Protein AF-A0A8J8FSI6-F1 (afdb_monomer)

Solvent-accessible surface area (backbone atoms only — not comparable to full-atom values): 12364 Å² total; per-residue (Å²): 126,67,36,34,36,36,36,42,28,41,59,43,38,104,36,96,30,37,55,54,70,72,54,55,56,48,53,40,49,53,33,47,44,49,34,74,74,44,74,57,39,79,35,36,39,62,52,28,20,31,26,22,34,38,26,44,33,35,34,29,26,56,94,38,40,34,63,50,43,32,57,52,48,52,53,45,58,74,56,28,56,73,45,52,61,21,54,21,91,46,64,91,71,16,30,30,21,57,25,55,15,62,20,56,48,61,102,52,96,47,70,31,33,39,36,39,31,40,36,60,42,80,24,69,93,44,43,52,62,40,50,52,55,31,48,69,65,37,71,90,46,47,68,28,60,30,60,25,65,55,59,40,73,46,64,64,69,29,17,19,8,76,61,36,55,52,37,27,33,30,32,24,33,76,47,76,68,30,51,18,55,44,53,52,43,41,55,48,47,27,42,74,74,60,31,45,77,37,45,63,70,37,66,46,89,69,60,81,54,37,29,37,34,8,37,23,34,31,54,66,74,42,77,40,53,40,47,53,36,44,77,72,68,51,54,47,72,72,82,66,83,87,79,82,131

Nearest PDB s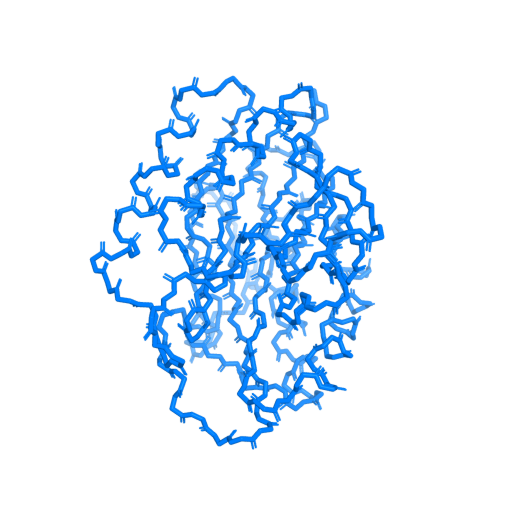tructures (foldseek):
  3amu-assembly1_A  TM=2.599E-01  e=2.210E-03  Archaeoglobus fulgidus
  2vfu-assembly1_A  TM=5.320E-01  e=3.456E-01  Streptomyces coelicolor A3(2)
  8ot8-assembly1_C  TM=2.867E-01  e=2.540E-01  Actinomycetota bacterium
  8ot8-assembly1_A  TM=2.870E-01  e=7.699E-01  Actinomycetota bacterium
  8ot8-assembly1_D  TM=2.870E-01  e=6.255E+00  Actinomycetota bacterium

Secondary structure (DSSP, 8-state):
--EEEEEEEEE--SSTT---HHHHHHHHHHHHHHHHHSTTEEEEEEEEEETTEEEEEEEEEGGGHHHHHHHHHHHHHHH--GGGS--BSSTTT--S--EEEEEEPPS-SS--EEEEEEEEES-HHHHHHHHHHHHHTTTTTSSEEEE--TT-EETTTEE--TT--S-EEEEE-SSHHHHHHHHHHHHHHHHHHT-EEE-TT------TTEEEEEEEEEETTEEEEHHHHHHTT--S-S-------

Sequence (245 aa):
MPLRAVSFSADISDSDVRVPRPLLKRVARDLKRVENEFEGVLYARLGPVCGDDLSAVYVVEEDHLEDVNRAVFEIFRKYGGEDVGGVSEDPEEAGEGPSYAEAGCPDSEYQDLVVALFDTYAGENRVQEIAELCDAALDPLCYDHDVSGPGRRIPGVGYVGEGTDDPTLIATTSSLDQVGPCVGCLVGVGRGAGALPVERCERADVLPGTVMLSVVAVLNGNVVDAVKALKRGCTGTERFPLRYL

Mean predicted aligned error: 4.76 Å

Radius of gyration: 16.46 Å; Cα contacts (8 Å, |Δi|>4): 649; chains: 1; bounding box: 38×53×40 Å

Foldseek 3Di:
DWKKKKKKKDQQDPDQWFDDPVLQVVLQVLQQVLQVPFPFWLGWGFAFTDARMTIIITMGDPVRQLVSLVSNLVSSVVRHDCQCVQFDQDLVSRERHIFMWMKIEDPDDQFKKKKKKKDAAQALVCQVVLQVQ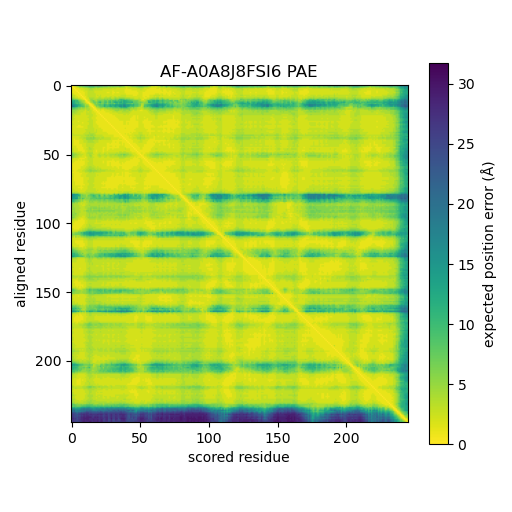LQVQCVVQAPIKTKTAAQDARRNTGTHHNNHRIMMMMGTHPDLLSQLVSLCSSCVSSVVSQAAEDWGRHICPDDHNHMHMWMWIQTSNDTDRSSVCVVVVNRSNPPDPPPDD

Structure (mmCIF, N/CA/C/O backbone):
data_AF-A0A8J8FSI6-F1
#
_entry.id   AF-A0A8J8FSI6-F1
#
loop_
_atom_site.group_PDB
_atom_site.id
_atom_site.type_symbol
_atom_site.label_atom_id
_atom_site.label_alt_id
_atom_site.label_comp_id
_atom_site.label_asym_id
_atom_site.label_entity_id
_atom_site.label_seq_id
_atom_site.pdbx_PDB_ins_code
_atom_site.Cartn_x
_atom_site.Cartn_y
_atom_site.Cartn_z
_atom_site.occupancy
_atom_site.B_iso_or_equiv
_atom_site.auth_seq_id
_atom_site.auth_comp_id
_atom_site.auth_asym_id
_atom_site.auth_atom_id
_atom_site.pdbx_PDB_model_num
ATOM 1 N N . MET A 1 1 ? -17.963 -5.107 12.960 1.00 79.38 1 MET A N 1
ATOM 2 C CA . MET A 1 1 ? -18.352 -3.879 12.233 1.00 79.38 1 MET A CA 1
ATOM 3 C C . MET A 1 1 ? -17.682 -3.922 10.864 1.00 79.38 1 MET A C 1
ATOM 5 O O . MET A 1 1 ? -16.794 -4.758 10.717 1.00 79.38 1 MET A O 1
ATOM 9 N N . PRO A 1 2 ? -18.110 -3.141 9.856 1.00 93.62 2 PRO A N 1
ATOM 10 C CA . PRO A 1 2 ? -17.388 -3.078 8.588 1.00 93.62 2 PRO A CA 1
ATOM 11 C C . PRO A 1 2 ? -15.939 -2.648 8.830 1.00 93.62 2 PRO A C 1
ATOM 13 O O . PRO A 1 2 ? -15.680 -1.756 9.640 1.00 93.62 2 PRO A O 1
ATOM 16 N N . LEU A 1 3 ? -15.008 -3.319 8.160 1.00 96.88 3 LEU A N 1
ATOM 17 C CA . LEU A 1 3 ? -13.581 -3.034 8.241 1.00 96.88 3 LEU A CA 1
ATOM 18 C C . LEU A 1 3 ? -13.109 -2.421 6.925 1.00 96.88 3 LEU A C 1
ATOM 20 O O . LEU A 1 3 ? -13.570 -2.810 5.847 1.00 96.88 3 LEU A O 1
ATOM 24 N N . ARG A 1 4 ? -12.161 -1.497 7.039 1.00 97.75 4 ARG A N 1
ATOM 25 C CA . ARG A 1 4 ? -11.447 -0.868 5.934 1.00 97.75 4 ARG A CA 1
ATOM 26 C C . ARG A 1 4 ? -9.969 -1.181 6.044 1.00 97.75 4 ARG A C 1
ATOM 28 O O . ARG A 1 4 ? -9.375 -1.049 7.114 1.00 97.75 4 ARG A O 1
ATOM 35 N N . ALA A 1 5 ? -9.392 -1.606 4.934 1.00 98.19 5 ALA A N 1
ATOM 36 C CA . ALA A 1 5 ? -7.966 -1.739 4.746 1.00 98.19 5 ALA A CA 1
ATOM 37 C C . ALA A 1 5 ? -7.474 -0.498 4.018 1.00 98.19 5 ALA A C 1
ATOM 39 O O . ALA A 1 5 ? -8.030 -0.124 2.989 1.00 98.19 5 ALA A O 1
ATOM 40 N N . VAL A 1 6 ? -6.421 0.119 4.536 1.00 98.62 6 VAL A N 1
ATOM 41 C CA . VAL A 1 6 ? -5.888 1.362 3.991 1.00 98.62 6 VAL A CA 1
ATOM 42 C C . VAL A 1 6 ? -4.406 1.217 3.704 1.00 98.62 6 VAL A C 1
ATOM 44 O O . VAL A 1 6 ? -3.655 0.680 4.523 1.00 98.62 6 VAL A O 1
ATOM 47 N N . SER A 1 7 ? -3.995 1.736 2.549 1.00 98.06 7 SER A N 1
ATOM 48 C CA . SER A 1 7 ? -2.609 2.065 2.244 1.00 98.06 7 SER A CA 1
ATOM 49 C C . SER A 1 7 ? -2.464 3.581 2.168 1.00 98.06 7 SER A C 1
ATOM 51 O O . SER A 1 7 ? -3.173 4.247 1.417 1.00 98.06 7 SER A O 1
ATOM 53 N N . PHE A 1 8 ? -1.544 4.117 2.961 1.00 94.94 8 PHE A N 1
ATOM 54 C CA . PHE A 1 8 ? -1.226 5.538 3.021 1.00 94.94 8 PHE A CA 1
ATOM 55 C C . PHE A 1 8 ? 0.264 5.698 2.737 1.00 94.94 8 PHE A C 1
ATOM 57 O O . PHE A 1 8 ? 1.070 5.243 3.550 1.00 94.94 8 PHE A O 1
ATOM 64 N N . SER A 1 9 ? 0.646 6.308 1.619 1.00 93.69 9 SER A N 1
ATOM 65 C CA . SER A 1 9 ? 2.048 6.514 1.244 1.00 93.69 9 SER A CA 1
ATOM 66 C C . SER A 1 9 ? 2.394 7.970 1.014 1.00 93.69 9 SER A C 1
ATOM 68 O O . SER A 1 9 ? 1.527 8.793 0.744 1.00 93.69 9 SER A O 1
ATOM 70 N N . ALA A 1 10 ? 3.677 8.269 1.144 1.00 89.81 10 ALA A N 1
ATOM 71 C CA . ALA A 1 10 ? 4.278 9.512 0.694 1.00 89.81 10 ALA A CA 1
ATOM 72 C C . ALA A 1 10 ? 5.793 9.326 0.628 1.00 89.81 10 ALA A C 1
ATOM 74 O O . ALA A 1 10 ? 6.335 8.461 1.345 1.00 89.81 10 ALA A O 1
ATOM 75 N N . ASP A 1 11 ? 6.439 10.237 -0.086 1.00 84.88 11 ASP A N 1
ATOM 76 C CA . ASP A 1 11 ? 7.849 10.502 0.093 1.00 84.88 11 ASP A CA 1
ATOM 77 C C . ASP A 1 11 ? 8.070 11.090 1.495 1.00 84.88 11 ASP A C 1
ATOM 79 O O . ASP A 1 11 ? 7.390 12.009 1.974 1.00 84.88 11 ASP A O 1
ATOM 83 N N . ILE A 1 12 ? 9.003 10.480 2.223 1.00 76.38 12 ILE A N 1
ATOM 84 C CA . ILE A 1 12 ? 9.419 10.972 3.533 1.00 76.38 12 ILE A CA 1
ATOM 85 C C . ILE A 1 12 ? 10.932 11.074 3.699 1.00 76.38 12 ILE A C 1
ATOM 87 O O . ILE A 1 12 ? 11.427 11.159 4.831 1.00 76.38 12 ILE A O 1
ATOM 91 N N . SER A 1 13 ? 11.695 10.962 2.621 1.00 72.50 13 SER A N 1
ATOM 92 C CA . SER A 1 13 ? 13.144 10.916 2.680 1.00 72.50 13 SER A CA 1
ATOM 93 C C . SER A 1 13 ? 13.746 12.119 1.977 1.00 72.50 13 SER A C 1
ATOM 95 O O . SER A 1 13 ? 13.461 12.384 0.830 1.00 72.50 13 SER A O 1
ATOM 97 N N . ASP A 1 14 ? 14.738 12.758 2.598 1.00 69.81 14 ASP A N 1
ATOM 98 C CA . ASP A 1 14 ? 15.530 13.814 1.943 1.00 69.81 14 ASP A CA 1
ATOM 99 C C . ASP A 1 14 ? 16.454 13.277 0.815 1.00 69.81 14 ASP A C 1
ATOM 101 O O . ASP A 1 14 ? 17.508 13.858 0.533 1.00 69.81 14 ASP A O 1
ATOM 105 N N . SER A 1 15 ? 16.180 12.090 0.267 1.00 71.25 15 SER A N 1
ATOM 106 C CA . SER A 1 15 ? 17.003 11.488 -0.776 1.00 71.25 15 SER A CA 1
ATOM 107 C C . SER A 1 15 ? 16.183 10.611 -1.709 1.00 71.25 15 SER A C 1
ATOM 109 O O . SER A 1 15 ? 15.783 9.541 -1.252 1.00 71.25 15 SER A O 1
ATOM 111 N N . ASP A 1 16 ? 16.196 10.976 -2.990 1.00 72.75 16 ASP A N 1
ATOM 112 C CA . ASP A 1 16 ? 15.576 10.376 -4.196 1.00 72.75 16 ASP A CA 1
ATOM 113 C C . ASP A 1 16 ? 15.998 8.924 -4.517 1.00 72.75 16 ASP A C 1
ATOM 115 O O . ASP A 1 16 ? 16.104 8.503 -5.670 1.00 72.75 16 ASP A O 1
ATOM 119 N N . VAL A 1 17 ? 16.484 8.185 -3.518 1.00 78.94 17 VAL A N 1
ATOM 120 C CA . VAL A 1 17 ? 17.153 6.892 -3.710 1.00 78.94 17 VAL A CA 1
ATOM 121 C C . VAL A 1 17 ? 16.759 5.868 -2.661 1.00 78.94 17 VAL A C 1
ATOM 123 O O . VAL A 1 17 ? 16.824 4.663 -2.925 1.00 78.94 17 VAL A O 1
ATOM 126 N N . ARG A 1 18 ? 16.499 6.286 -1.419 1.00 86.75 18 ARG A N 1
ATOM 127 C CA . ARG A 1 18 ? 16.136 5.351 -0.346 1.00 86.75 18 ARG A CA 1
ATOM 128 C C . ARG A 1 18 ? 15.628 6.047 0.904 1.00 86.75 18 ARG A C 1
ATOM 130 O O . ARG A 1 18 ? 16.270 6.974 1.389 1.00 86.75 18 ARG A O 1
ATOM 137 N N . VAL A 1 19 ? 14.726 5.377 1.614 1.00 86.69 19 VAL A N 1
ATOM 138 C CA . VAL A 1 19 ? 14.454 5.707 3.020 1.00 86.69 19 VAL A CA 1
ATOM 139 C C . VAL A 1 19 ? 15.571 5.216 3.967 1.00 86.69 19 VAL A C 1
ATOM 141 O O . VAL A 1 19 ? 15.917 4.022 3.999 1.00 86.69 19 VAL A O 1
ATOM 144 N N . PRO A 1 20 ? 16.128 6.070 4.850 1.00 89.75 20 PRO A N 1
ATOM 145 C CA . PRO A 1 20 ? 17.095 5.645 5.856 1.00 89.75 20 PRO A CA 1
ATOM 146 C C . PRO A 1 20 ? 16.516 4.633 6.858 1.00 89.75 20 PRO A C 1
ATOM 148 O O . PRO A 1 20 ? 15.494 4.861 7.503 1.00 89.75 20 PRO A O 1
ATOM 151 N N . ARG A 1 21 ? 17.245 3.541 7.132 1.00 91.38 21 ARG A N 1
ATOM 152 C CA . ARG A 1 21 ? 16.835 2.525 8.131 1.00 91.38 21 ARG A CA 1
ATOM 153 C C . ARG A 1 21 ? 16.445 3.086 9.511 1.00 91.38 21 ARG A C 1
ATOM 155 O O . ARG A 1 21 ? 15.520 2.540 10.114 1.00 91.38 21 ARG A O 1
ATOM 162 N N . PRO A 1 22 ? 17.128 4.105 10.076 1.00 93.00 22 PRO A N 1
ATOM 163 C CA . PRO A 1 22 ? 16.690 4.709 11.332 1.00 93.00 22 PRO A CA 1
ATOM 164 C C . PRO A 1 22 ? 15.304 5.353 11.241 1.00 93.00 22 PRO A C 1
ATOM 166 O O . PRO A 1 22 ? 14.563 5.282 12.217 1.00 93.00 22 PRO A O 1
ATOM 169 N N . LEU A 1 23 ? 14.952 5.936 10.091 1.00 92.50 23 LEU A N 1
ATOM 170 C CA . LEU A 1 23 ? 13.643 6.533 9.851 1.00 92.50 23 LEU A CA 1
ATOM 171 C C . LEU A 1 23 ? 12.556 5.456 9.774 1.00 92.50 23 LEU A C 1
ATOM 173 O O . LEU A 1 23 ? 11.614 5.510 10.560 1.00 92.50 23 LEU A O 1
ATOM 177 N N . LEU A 1 24 ? 12.776 4.393 8.992 1.00 94.31 24 LEU A N 1
ATOM 178 C CA . LEU A 1 24 ? 11.869 3.235 8.929 1.00 94.31 24 LEU A CA 1
ATOM 179 C C . LEU A 1 24 ? 11.550 2.655 10.319 1.00 94.31 24 LEU A C 1
ATOM 181 O O . LEU A 1 24 ? 10.407 2.327 10.628 1.00 94.31 24 LEU A O 1
ATOM 185 N N . LYS A 1 25 ? 12.555 2.560 11.201 1.00 95.94 25 LYS A N 1
ATOM 186 C CA . LYS A 1 25 ? 12.371 2.079 12.584 1.00 95.94 25 LYS A CA 1
ATOM 187 C C . LYS A 1 25 ? 11.539 3.020 13.457 1.00 95.94 25 LYS A C 1
ATOM 189 O O . LYS A 1 25 ? 10.939 2.556 14.425 1.00 95.94 25 LYS A O 1
ATOM 194 N N . ARG A 1 26 ? 11.570 4.327 13.190 1.00 96.50 26 ARG A N 1
ATOM 195 C CA . ARG A 1 26 ? 10.759 5.317 13.910 1.00 96.50 26 ARG A CA 1
ATOM 196 C C . ARG A 1 26 ? 9.316 5.278 13.424 1.00 96.50 26 ARG A C 1
ATOM 198 O O . ARG A 1 26 ? 8.438 5.118 14.261 1.00 96.50 26 ARG A O 1
ATOM 205 N N . VAL A 1 27 ? 9.104 5.284 12.108 1.00 96.12 27 VAL A N 1
ATOM 206 C CA . VAL A 1 27 ? 7.773 5.153 11.494 1.00 96.12 27 VAL A CA 1
ATOM 207 C C . VAL A 1 27 ? 7.091 3.866 11.957 1.00 96.12 27 VAL A C 1
ATOM 209 O O . VAL A 1 27 ? 6.006 3.917 12.519 1.00 96.12 27 VAL A O 1
ATOM 212 N N . ALA A 1 28 ? 7.767 2.714 11.868 1.00 97.12 28 ALA A N 1
ATOM 213 C CA . ALA A 1 28 ? 7.205 1.442 12.332 1.00 97.12 28 ALA A CA 1
ATOM 214 C C . ALA A 1 28 ? 6.847 1.438 13.832 1.00 97.12 28 ALA A C 1
ATOM 216 O O . ALA A 1 28 ? 5.903 0.767 14.244 1.00 97.12 28 ALA A O 1
ATOM 217 N N . ARG A 1 29 ? 7.593 2.179 14.664 1.00 98.00 29 ARG A N 1
ATOM 218 C CA . ARG A 1 29 ? 7.291 2.323 16.095 1.00 98.00 29 ARG A CA 1
ATOM 219 C C . ARG A 1 29 ? 6.058 3.189 16.323 1.00 98.00 29 ARG A C 1
ATOM 221 O O . ARG A 1 29 ? 5.255 2.844 17.181 1.00 98.00 29 ARG A O 1
ATOM 228 N N . ASP A 1 30 ? 5.936 4.297 15.603 1.00 98.12 30 ASP A N 1
ATOM 229 C CA . ASP A 1 30 ? 4.796 5.200 15.746 1.00 98.12 30 ASP A CA 1
ATOM 230 C C . ASP A 1 30 ? 3.516 4.567 15.169 1.00 98.12 30 ASP A C 1
ATOM 232 O O . ASP A 1 30 ? 2.478 4.638 15.815 1.00 98.12 30 ASP A O 1
ATOM 236 N N . LEU A 1 31 ? 3.595 3.788 14.083 1.00 98.19 31 LEU A N 1
ATOM 237 C CA . LEU A 1 31 ? 2.470 2.965 13.609 1.00 98.19 31 LEU A CA 1
ATOM 238 C C . LEU A 1 31 ? 2.038 1.920 14.647 1.00 98.19 31 LEU A C 1
ATOM 240 O O . LEU A 1 31 ? 0.850 1.728 14.887 1.00 98.19 31 LEU A O 1
ATOM 244 N N . LYS A 1 32 ? 2.996 1.291 15.341 1.00 97.56 32 LYS A N 1
ATOM 245 C CA . LYS A 1 32 ? 2.674 0.379 16.448 1.00 97.56 32 LYS A CA 1
ATOM 246 C C . LYS A 1 32 ? 2.000 1.100 17.622 1.00 97.56 32 LYS A C 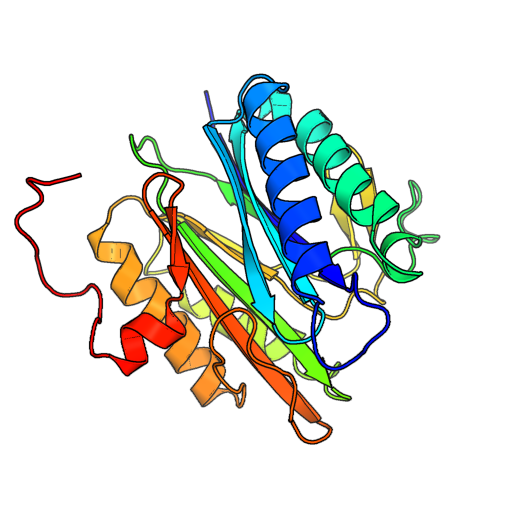1
ATOM 248 O O . LYS A 1 32 ? 1.283 0.460 18.381 1.00 97.56 32 LYS A O 1
ATOM 253 N N . ARG A 1 33 ? 2.228 2.404 17.810 1.00 97.94 33 ARG A N 1
ATOM 254 C CA . ARG A 1 33 ? 1.487 3.196 18.805 1.00 97.94 33 ARG A CA 1
ATOM 255 C C . ARG A 1 33 ? 0.055 3.429 18.358 1.00 97.94 33 ARG A C 1
ATOM 257 O O . ARG A 1 33 ? -0.826 3.177 19.163 1.00 97.94 33 ARG A O 1
ATOM 264 N N . VAL A 1 34 ? -0.168 3.784 17.090 1.00 97.88 34 VAL A N 1
ATOM 265 C CA . VAL A 1 34 ? -1.522 3.923 16.521 1.00 97.88 34 VAL A CA 1
ATOM 266 C C . VAL A 1 34 ? -2.347 2.659 16.771 1.00 97.88 34 VAL A C 1
ATOM 268 O O . VAL A 1 34 ? -3.418 2.748 17.353 1.00 97.88 34 VAL A O 1
ATOM 271 N N . GLU A 1 35 ? -1.804 1.477 16.466 1.00 96.88 35 GLU A N 1
ATOM 272 C CA . GLU A 1 35 ? -2.476 0.193 16.744 1.00 96.88 35 GLU A CA 1
ATOM 273 C C . GLU A 1 35 ? -2.823 -0.029 18.223 1.00 96.88 35 GLU A C 1
ATOM 275 O O . GLU A 1 35 ? -3.811 -0.684 18.523 1.00 96.88 35 GLU A O 1
ATOM 280 N N . ASN A 1 36 ? -2.003 0.455 19.159 1.00 97.12 36 ASN A N 1
ATOM 281 C CA . ASN A 1 36 ? -2.231 0.208 20.584 1.00 97.12 36 ASN A CA 1
ATOM 282 C C . ASN A 1 36 ? -3.092 1.292 21.255 1.00 97.12 36 ASN A C 1
ATOM 284 O O . ASN A 1 36 ? -3.592 1.060 22.354 1.00 97.12 36 ASN A O 1
ATOM 288 N N . GLU A 1 37 ? -3.169 2.488 20.669 1.00 96.81 37 GLU A N 1
ATOM 289 C CA . GLU A 1 37 ? -3.766 3.681 21.286 1.00 96.81 37 GLU A CA 1
ATOM 290 C C . GLU A 1 37 ? -5.124 4.054 20.675 1.00 96.81 37 GLU A C 1
ATOM 292 O O . GLU A 1 37 ? -5.912 4.711 21.352 1.00 96.81 37 GLU A O 1
ATOM 297 N N . PHE A 1 38 ? -5.414 3.630 19.440 1.00 97.25 38 PHE A N 1
ATOM 298 C CA . PHE A 1 38 ? -6.682 3.901 18.760 1.00 97.25 38 PHE A CA 1
ATOM 299 C C . PHE A 1 38 ? -7.612 2.688 18.812 1.00 97.25 38 PHE A C 1
ATOM 301 O O . PHE A 1 38 ? -7.191 1.545 18.636 1.00 97.25 38 PHE A O 1
ATOM 308 N N . GLU A 1 39 ? -8.895 2.952 19.046 1.00 95.75 39 GLU A N 1
ATOM 309 C CA . GLU A 1 39 ? -9.947 1.938 18.991 1.00 95.75 39 GLU A CA 1
ATOM 310 C C . GLU A 1 39 ? -10.199 1.487 17.542 1.00 95.75 39 GLU A C 1
ATOM 312 O O . GLU A 1 39 ? -9.864 2.185 16.585 1.00 95.75 39 GLU A O 1
ATOM 317 N N . GLY A 1 40 ? -10.734 0.276 17.375 1.00 94.81 40 GLY A N 1
ATOM 318 C CA . GLY A 1 40 ? -11.082 -0.280 16.065 1.00 94.81 40 GLY A CA 1
ATOM 319 C C . GLY A 1 40 ? -9.907 -0.676 15.165 1.00 94.81 40 GLY A C 1
ATOM 320 O O . GLY A 1 40 ? -10.144 -1.242 14.102 1.00 94.81 40 GLY A O 1
ATOM 321 N N . VAL A 1 41 ? -8.649 -0.425 15.551 1.00 96.75 41 VAL A N 1
ATOM 322 C CA . VAL A 1 41 ? -7.473 -0.820 14.756 1.00 96.75 41 VAL A CA 1
ATOM 323 C C . VAL A 1 41 ? -7.129 -2.288 15.000 1.00 96.75 41 VAL A C 1
ATOM 325 O O . VAL A 1 41 ? -6.748 -2.677 16.102 1.00 96.75 41 VAL A O 1
ATOM 328 N N . LEU A 1 42 ? -7.194 -3.107 13.950 1.00 95.19 42 LEU A N 1
ATOM 329 C CA . LEU A 1 42 ? -6.760 -4.508 14.005 1.00 95.19 42 LEU A CA 1
ATOM 330 C C . LEU A 1 42 ? -5.235 -4.612 13.935 1.00 95.19 42 LEU A C 1
ATOM 332 O O . LEU A 1 42 ? -4.613 -5.353 14.695 1.00 95.19 42 LEU A O 1
ATOM 336 N N . TYR A 1 43 ? -4.624 -3.868 13.014 1.00 96.38 43 TYR A N 1
ATOM 337 C CA . TYR A 1 43 ? -3.177 -3.712 12.926 1.00 96.38 43 TYR A CA 1
ATOM 338 C C . TYR A 1 43 ? -2.805 -2.441 12.161 1.00 96.38 43 TYR A C 1
ATOM 340 O O . TYR A 1 43 ? -3.544 -1.996 11.289 1.00 96.38 43 TYR A O 1
ATOM 348 N N . ALA A 1 44 ? -1.611 -1.910 12.438 1.00 97.88 44 ALA A N 1
ATOM 349 C CA . ALA A 1 44 ? -0.970 -0.858 11.650 1.00 97.88 44 ALA A CA 1
ATOM 350 C C . ALA A 1 44 ? 0.522 -1.172 11.463 1.00 97.88 44 ALA A C 1
ATOM 352 O O . ALA A 1 44 ? 1.260 -1.417 12.424 1.00 97.88 44 ALA A O 1
ATOM 353 N N . ARG A 1 45 ? 0.988 -1.248 10.218 1.00 97.56 45 ARG A N 1
ATOM 354 C CA . ARG A 1 45 ? 2.314 -1.763 9.856 1.00 97.56 45 ARG A CA 1
ATOM 355 C C . ARG A 1 45 ? 2.988 -0.862 8.835 1.00 97.56 45 ARG A C 1
ATOM 357 O O . ARG A 1 45 ? 2.343 -0.261 7.990 1.00 97.56 45 ARG A O 1
ATOM 364 N N . LEU A 1 46 ? 4.318 -0.834 8.883 1.00 97.62 46 LEU A N 1
ATOM 365 C CA . LEU A 1 46 ? 5.118 -0.309 7.782 1.00 97.62 46 LEU A CA 1
ATOM 366 C C . LEU A 1 46 ? 5.060 -1.316 6.624 1.00 97.62 46 LEU A C 1
ATOM 368 O O . LEU A 1 46 ? 5.685 -2.380 6.717 1.00 97.62 46 LEU A O 1
ATOM 372 N N . GLY A 1 47 ? 4.320 -0.978 5.575 1.00 97.25 47 GLY A N 1
ATOM 373 C CA . GLY A 1 47 ? 4.072 -1.803 4.401 1.00 97.25 47 GLY A CA 1
ATOM 374 C C . GLY A 1 47 ? 5.239 -1.794 3.408 1.00 97.25 47 GLY A C 1
ATOM 375 O O . GLY A 1 47 ? 6.391 -1.972 3.835 1.00 97.25 47 GLY A O 1
ATOM 376 N N . PRO A 1 48 ? 4.977 -1.678 2.095 1.00 96.56 48 PRO A N 1
ATOM 377 C CA . PRO A 1 48 ? 6.031 -1.608 1.092 1.00 96.56 48 PRO A CA 1
ATOM 378 C C . PRO A 1 48 ? 6.880 -0.341 1.267 1.00 96.56 48 PRO A C 1
ATOM 380 O O . PRO A 1 48 ? 6.454 0.658 1.844 1.00 96.56 48 PRO A O 1
ATOM 383 N N . VAL A 1 49 ? 8.122 -0.443 0.803 1.00 94.88 49 VAL A N 1
ATOM 384 C CA . VAL A 1 49 ? 9.096 0.652 0.719 1.00 94.88 49 VAL A CA 1
ATOM 385 C C . VAL A 1 49 ? 9.732 0.509 -0.653 1.00 94.88 49 VAL A C 1
ATOM 387 O O . VAL A 1 49 ? 10.254 -0.578 -0.952 1.00 94.88 49 VAL A O 1
ATOM 390 N N . CYS A 1 50 ? 9.637 1.551 -1.462 1.00 90.94 50 CYS A N 1
ATOM 391 C CA . CYS A 1 50 ? 10.099 1.622 -2.842 1.00 90.94 50 CYS A CA 1
ATOM 392 C C . CYS A 1 50 ? 10.873 2.931 -2.949 1.00 90.94 50 CYS A C 1
ATOM 394 O O . CYS A 1 50 ? 10.322 3.923 -2.517 1.00 90.94 50 CYS A O 1
ATOM 396 N N . GLY A 1 51 ? 12.157 2.879 -3.324 1.00 87.44 51 GLY A N 1
ATOM 397 C CA . GLY A 1 51 ? 13.042 4.045 -3.224 1.00 87.44 51 GLY A CA 1
ATOM 398 C C . GLY A 1 51 ? 12.901 4.778 -1.887 1.00 87.44 51 GLY A C 1
ATOM 399 O O . GLY A 1 51 ? 13.173 4.204 -0.816 1.00 87.44 51 GLY A O 1
ATOM 400 N N . ASP A 1 52 ? 12.533 6.045 -1.959 1.00 86.56 52 ASP A N 1
ATOM 401 C CA . ASP A 1 52 ? 12.245 6.964 -0.863 1.00 86.56 52 ASP A CA 1
ATOM 402 C C . ASP A 1 52 ? 10.795 7.008 -0.394 1.00 86.56 52 ASP A C 1
ATOM 404 O O . ASP A 1 52 ? 10.535 7.459 0.727 1.00 86.56 52 ASP A O 1
ATOM 408 N N . ASP A 1 53 ? 9.892 6.383 -1.130 1.00 89.31 53 ASP A N 1
ATOM 409 C CA . ASP A 1 53 ? 8.536 6.177 -0.674 1.00 89.31 53 ASP A CA 1
ATOM 410 C C . ASP A 1 53 ? 8.414 5.038 0.326 1.00 89.31 53 ASP A C 1
ATOM 412 O O . ASP A 1 53 ? 9.062 3.975 0.288 1.00 89.31 53 ASP A O 1
ATOM 416 N N . LEU A 1 54 ? 7.454 5.217 1.224 1.00 93.62 54 LEU A N 1
ATOM 417 C CA . LEU A 1 54 ? 6.914 4.121 2.003 1.00 93.62 54 LEU A CA 1
ATOM 418 C C . LEU A 1 54 ? 5.411 4.227 2.149 1.00 93.62 54 LEU A C 1
ATOM 420 O O . LEU A 1 54 ? 4.836 5.306 2.086 1.00 93.62 54 LEU A O 1
ATOM 424 N N . SER A 1 55 ? 4.789 3.090 2.449 1.00 95.81 55 SER A N 1
ATOM 425 C CA . SER A 1 55 ? 3.385 3.028 2.839 1.00 95.81 55 SER A CA 1
ATOM 426 C C . SER A 1 55 ? 3.221 2.576 4.293 1.00 95.81 55 SER A C 1
ATOM 428 O O . SER A 1 55 ? 3.891 1.656 4.780 1.00 95.81 55 SER A O 1
ATOM 430 N N . ALA A 1 56 ? 2.302 3.225 4.999 1.00 97.56 56 ALA A N 1
ATOM 431 C CA . ALA A 1 56 ? 1.648 2.701 6.181 1.00 97.56 56 ALA A CA 1
ATOM 432 C C . ALA A 1 56 ? 0.405 1.918 5.757 1.00 97.56 56 ALA A C 1
ATOM 434 O O . ALA A 1 56 ? -0.448 2.424 5.035 1.00 97.56 56 ALA A O 1
ATOM 435 N N . VAL A 1 57 ? 0.292 0.693 6.261 1.00 98.25 57 VAL A N 1
ATOM 436 C CA . VAL A 1 57 ? -0.806 -0.216 5.944 1.00 98.25 57 VAL A CA 1
ATOM 437 C C . VAL A 1 57 ? -1.526 -0.589 7.222 1.00 98.25 57 VAL A C 1
ATOM 439 O O . VAL A 1 57 ? -0.887 -1.029 8.184 1.00 98.25 57 VAL A O 1
ATOM 442 N N . TYR A 1 58 ? -2.839 -0.422 7.250 1.00 98.12 58 TYR A N 1
ATOM 443 C CA . TYR A 1 58 ? -3.637 -0.696 8.438 1.00 98.12 58 TYR A CA 1
ATOM 444 C C . TYR A 1 58 ? -5.025 -1.208 8.095 1.00 98.12 58 TYR A C 1
ATOM 446 O O . TYR A 1 58 ? -5.539 -0.966 7.009 1.00 98.12 58 TYR A O 1
ATOM 454 N N . VAL A 1 59 ? -5.612 -1.930 9.047 1.00 97.81 59 VAL A N 1
ATOM 455 C CA . VAL A 1 59 ? -7.013 -2.349 9.007 1.00 97.81 59 VAL A CA 1
ATOM 456 C C . VAL A 1 59 ? -7.715 -1.770 10.221 1.00 97.81 59 VAL A C 1
ATOM 458 O O . VAL A 1 59 ? -7.231 -1.920 11.347 1.00 97.81 59 VAL A O 1
ATOM 461 N N . VAL A 1 60 ? -8.839 -1.107 9.981 1.00 97.44 60 VAL A N 1
ATOM 462 C CA . VAL A 1 60 ? -9.584 -0.351 10.986 1.00 97.44 60 VAL A CA 1
ATOM 463 C C . VAL A 1 60 ? -11.088 -0.521 10.787 1.00 97.44 60 VAL A C 1
ATOM 465 O O . VAL A 1 60 ? -11.559 -0.706 9.668 1.00 97.44 60 VAL A O 1
ATOM 468 N N . GLU A 1 61 ? -11.854 -0.475 11.870 1.00 97.25 61 GLU A N 1
ATOM 469 C CA . GLU A 1 61 ? -13.309 -0.325 11.803 1.00 97.25 61 GLU A CA 1
ATOM 470 C C . GLU A 1 61 ? -13.689 1.017 11.166 1.00 97.25 61 GLU A C 1
ATOM 472 O O . GLU A 1 61 ? -13.115 2.056 11.486 1.00 97.25 61 GLU A O 1
ATOM 477 N N . GLU A 1 62 ? -14.670 0.997 10.263 1.00 96.31 62 GLU A N 1
ATOM 478 C CA . GLU A 1 62 ? -15.058 2.163 9.455 1.00 96.31 62 GLU A CA 1
ATOM 479 C C . GLU A 1 62 ? -15.408 3.399 10.307 1.00 96.31 62 GLU A C 1
ATOM 481 O O . GLU A 1 62 ? -15.026 4.514 9.957 1.00 96.31 62 GLU A O 1
ATOM 486 N N . ASP A 1 63 ? -16.023 3.203 11.478 1.00 97.00 63 ASP A N 1
ATOM 487 C CA . ASP A 1 63 ? -16.380 4.281 12.417 1.00 97.00 63 ASP A CA 1
ATOM 488 C C . ASP A 1 63 ? -15.156 5.012 13.011 1.00 97.00 63 ASP A C 1
ATOM 490 O O . ASP A 1 63 ? -15.278 6.140 13.490 1.00 97.00 63 ASP A O 1
ATOM 494 N N . HIS A 1 64 ? -13.973 4.392 12.971 1.00 97.94 64 HIS A N 1
ATOM 495 C CA . HIS A 1 64 ? -12.713 4.941 13.482 1.00 97.94 64 HIS A CA 1
ATOM 496 C C . HIS A 1 64 ? -11.754 5.398 12.367 1.00 97.94 64 HIS A C 1
ATOM 498 O O . HIS A 1 64 ? -10.662 5.895 12.658 1.00 97.94 64 HIS A O 1
ATOM 504 N N . LEU A 1 65 ? -12.152 5.266 11.095 1.00 97.75 65 LEU A N 1
ATOM 505 C CA . LEU A 1 65 ? -11.303 5.534 9.932 1.00 97.75 65 LEU A CA 1
ATOM 506 C C . LEU A 1 65 ? -10.725 6.955 9.937 1.00 97.75 65 LEU A C 1
ATOM 508 O O . LEU A 1 65 ? -9.519 7.126 9.791 1.00 97.75 65 LEU A O 1
ATOM 512 N N . GLU A 1 66 ? -11.554 7.981 10.146 1.00 97.94 66 GLU A N 1
ATOM 513 C CA . GLU A 1 66 ? -11.106 9.380 10.086 1.00 97.94 66 GLU A CA 1
ATOM 514 C C . GLU A 1 66 ? -10.074 9.736 11.166 1.00 97.94 66 GLU A C 1
ATOM 516 O O . GLU A 1 66 ? -9.146 10.509 10.915 1.00 97.94 66 GLU A O 1
ATOM 521 N N . ASP A 1 67 ? -10.224 9.194 12.374 1.00 98.25 67 ASP A N 1
ATOM 522 C CA . ASP A 1 67 ? -9.306 9.471 13.480 1.00 98.25 67 ASP A CA 1
ATOM 523 C C . ASP A 1 67 ? -7.974 8.741 13.289 1.00 98.25 67 ASP A C 1
ATOM 525 O O . ASP A 1 67 ? -6.909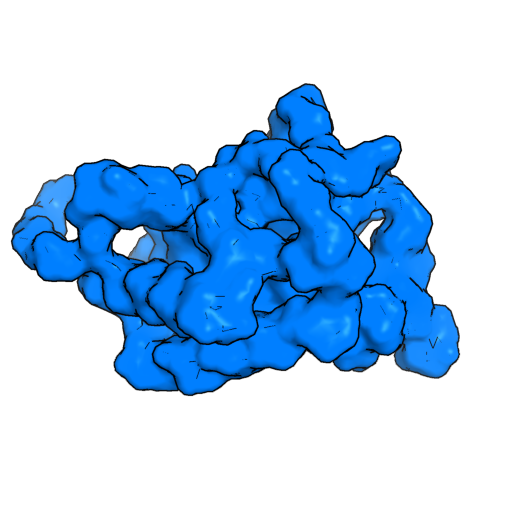 9.313 13.541 1.00 98.25 67 ASP A O 1
ATOM 529 N N . VAL A 1 68 ? -8.017 7.511 12.773 1.00 98.38 68 VAL A N 1
ATOM 530 C CA . VAL A 1 68 ? -6.816 6.727 12.464 1.00 98.38 68 VAL A CA 1
ATOM 531 C C . VAL A 1 68 ? -6.078 7.300 11.256 1.00 98.38 68 VAL A C 1
ATOM 533 O O . VAL A 1 68 ? -4.861 7.472 11.334 1.00 98.38 68 VAL A O 1
ATOM 536 N N . ASN A 1 69 ? -6.785 7.690 10.190 1.00 98.19 69 ASN A N 1
ATOM 537 C CA . ASN A 1 69 ? -6.202 8.391 9.042 1.00 98.19 69 ASN A CA 1
ATOM 538 C C . ASN A 1 69 ? -5.443 9.643 9.499 1.00 98.19 69 ASN A C 1
ATOM 540 O O . ASN A 1 69 ? -4.298 9.857 9.101 1.00 98.19 69 ASN A O 1
ATOM 544 N N . ARG A 1 70 ? -6.045 10.445 10.388 1.00 97.50 70 ARG A N 1
ATOM 545 C CA . ARG A 1 70 ? -5.411 11.649 10.942 1.00 97.50 70 ARG A CA 1
ATOM 546 C C . ARG A 1 70 ? -4.168 11.317 11.759 1.00 97.50 70 ARG A C 1
ATOM 548 O O . ARG A 1 70 ? -3.139 11.966 11.601 1.00 97.50 70 ARG A O 1
ATOM 555 N N . ALA A 1 71 ? -4.232 10.288 12.600 1.00 98.12 71 ALA A N 1
ATOM 556 C CA . ALA A 1 71 ? -3.093 9.849 13.400 1.00 98.12 71 ALA A CA 1
ATOM 557 C C . ALA A 1 71 ? -1.925 9.351 12.540 1.00 98.12 71 ALA A C 1
ATOM 559 O O . ALA A 1 71 ? -0.768 9.660 12.827 1.00 98.12 71 ALA A O 1
ATOM 560 N N . VAL A 1 72 ? -2.221 8.600 11.475 1.00 97.44 72 VAL A N 1
ATOM 561 C CA . VAL A 1 72 ? -1.221 8.142 10.505 1.00 97.44 72 VAL A CA 1
ATOM 562 C C . VAL A 1 72 ? -0.647 9.328 9.739 1.00 97.44 72 VAL A C 1
ATOM 564 O O . VAL A 1 72 ? 0.573 9.444 9.650 1.00 97.44 72 VAL A O 1
ATOM 567 N N . PHE A 1 73 ? -1.482 10.256 9.273 1.00 95.75 73 PHE A N 1
ATOM 568 C CA . PHE A 1 73 ? -1.027 11.466 8.593 1.00 95.75 73 PHE A CA 1
ATOM 569 C C . PHE A 1 73 ? -0.073 12.303 9.453 1.00 95.75 73 PHE A C 1
ATOM 571 O O . PHE A 1 73 ? 0.947 12.766 8.954 1.00 95.75 73 PHE A O 1
ATOM 578 N N . GLU A 1 74 ? -0.315 12.427 10.760 1.00 95.25 74 GLU A N 1
ATOM 579 C CA . GLU A 1 74 ? 0.607 13.118 11.673 1.00 95.25 74 GLU A CA 1
ATOM 580 C C . GLU A 1 74 ? 1.980 12.425 11.786 1.00 95.25 74 GLU A C 1
ATOM 582 O O . GLU A 1 74 ? 2.995 13.088 12.010 1.00 95.25 74 GLU A O 1
ATOM 587 N N . ILE A 1 75 ? 2.060 11.103 11.584 1.00 95.12 75 ILE A N 1
ATOM 588 C CA . ILE A 1 75 ? 3.350 10.399 11.478 1.00 95.12 75 ILE A CA 1
ATOM 589 C C . ILE A 1 75 ? 4.082 10.842 10.211 1.00 95.12 75 ILE A C 1
ATOM 591 O O . ILE A 1 75 ? 5.276 11.135 10.285 1.00 95.12 75 ILE A O 1
ATOM 595 N N . PHE A 1 76 ? 3.381 10.911 9.077 1.00 92.19 76 PHE A N 1
ATOM 596 C CA . PHE A 1 76 ? 3.957 11.390 7.821 1.00 92.19 76 PHE A CA 1
ATOM 597 C C . PHE A 1 76 ? 4.351 12.863 7.926 1.00 92.19 76 PHE A C 1
ATOM 599 O O . PHE A 1 76 ? 5.499 13.174 7.665 1.00 92.19 76 PHE A O 1
ATOM 606 N N . ARG A 1 77 ? 3.509 13.758 8.452 1.00 90.94 77 ARG A N 1
ATOM 607 C CA . ARG A 1 77 ? 3.871 15.174 8.671 1.00 90.94 77 ARG A CA 1
ATOM 608 C C . ARG A 1 77 ? 5.079 15.372 9.577 1.00 90.94 77 ARG A C 1
ATOM 610 O O . ARG A 1 77 ? 5.852 16.306 9.404 1.00 90.94 77 ARG A O 1
ATOM 617 N N . LYS A 1 78 ? 5.239 14.512 10.580 1.00 91.44 78 LYS A N 1
ATOM 618 C CA . LYS A 1 78 ? 6.372 14.570 11.507 1.00 91.44 78 LYS A CA 1
ATOM 619 C C . LYS A 1 78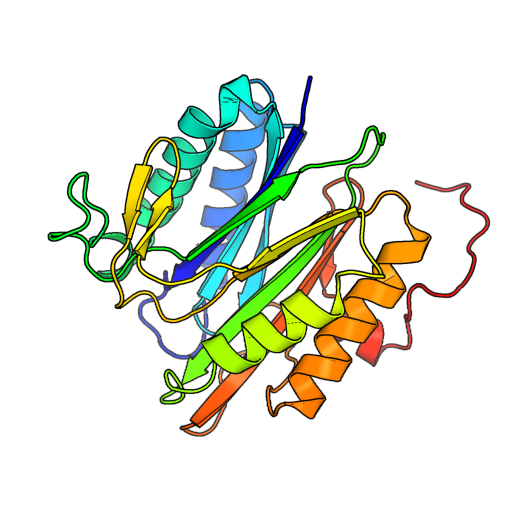 ? 7.699 14.196 10.844 1.00 91.44 78 LYS A C 1
ATOM 621 O O . LYS A 1 78 ? 8.751 14.587 11.358 1.00 91.44 78 LYS A O 1
ATOM 626 N N . TYR A 1 79 ? 7.663 13.372 9.800 1.00 87.94 79 TYR A N 1
ATOM 627 C CA . TYR A 1 79 ? 8.852 12.766 9.208 1.00 87.94 79 TYR A CA 1
ATOM 628 C C . TYR A 1 79 ? 9.099 13.119 7.746 1.00 87.94 79 TYR A C 1
ATOM 630 O O . TYR A 1 79 ? 10.240 12.970 7.324 1.00 87.94 79 TYR A O 1
ATOM 638 N N . GLY A 1 80 ? 8.069 13.523 7.016 1.00 76.00 80 GLY A N 1
ATOM 639 C CA . GLY A 1 80 ? 8.100 13.772 5.587 1.00 76.00 80 GLY A CA 1
ATOM 640 C C . GLY A 1 80 ? 8.455 15.202 5.216 1.00 76.00 80 GLY A C 1
ATOM 641 O O . GLY A 1 80 ? 8.546 16.079 6.082 1.00 76.00 80 GLY A O 1
ATOM 642 N N . GLY A 1 81 ? 8.705 15.372 3.919 1.00 69.38 81 GLY A N 1
ATOM 643 C CA . GLY A 1 81 ? 9.138 16.612 3.290 1.00 69.38 81 GLY A CA 1
ATOM 644 C C . GLY A 1 81 ? 7.985 17.546 2.925 1.00 69.38 81 GLY A C 1
ATOM 645 O O . GLY A 1 81 ? 6.942 17.574 3.585 1.00 69.38 81 GLY A O 1
ATOM 646 N N . GLU A 1 82 ? 8.199 18.348 1.884 1.00 69.00 82 GLU A N 1
ATOM 647 C CA . GLU A 1 82 ? 7.227 19.338 1.405 1.00 69.00 82 GLU A CA 1
ATOM 648 C C . GLU A 1 82 ? 5.940 18.681 0.863 1.00 69.00 82 GLU A C 1
ATOM 650 O O . GLU A 1 82 ? 4.865 19.270 1.001 1.00 69.00 82 GLU A O 1
ATOM 655 N N . ASP A 1 83 ? 6.015 17.428 0.408 1.00 68.75 83 ASP A N 1
ATOM 656 C CA . ASP A 1 83 ? 4.937 16.698 -0.288 1.00 68.75 83 ASP A CA 1
ATOM 657 C C . ASP A 1 83 ? 3.811 16.258 0.651 1.00 68.75 83 ASP A C 1
ATOM 659 O O . ASP A 1 83 ? 2.683 16.012 0.247 1.00 68.75 83 ASP A O 1
ATOM 663 N N . VAL A 1 84 ? 4.052 16.232 1.964 1.00 80.31 84 VAL A N 1
ATOM 664 C CA . VAL A 1 84 ? 2.989 16.020 2.966 1.00 80.31 84 VAL A CA 1
ATOM 665 C C . VAL A 1 84 ? 2.274 17.345 3.310 1.00 80.31 84 VAL A C 1
ATOM 667 O O . VAL A 1 84 ? 1.302 17.388 4.076 1.00 80.31 84 VAL A O 1
ATOM 670 N N . GLY A 1 85 ? 2.774 18.462 2.774 1.00 83.69 85 GLY A N 1
ATOM 671 C CA . GLY A 1 85 ? 2.345 19.825 3.062 1.00 83.69 85 GLY A CA 1
ATOM 672 C C . GLY A 1 85 ? 1.178 20.333 2.217 1.00 83.69 85 GLY A C 1
ATOM 673 O O . GLY A 1 85 ? 0.490 21.242 2.681 1.00 83.69 85 GLY A O 1
ATOM 674 N N . GLY A 1 86 ? 0.910 19.758 1.040 1.00 88.31 86 GLY A N 1
ATOM 675 C CA . GLY A 1 86 ? -0.120 20.249 0.114 1.00 88.31 86 GLY A CA 1
ATOM 676 C C . GLY A 1 86 ? -1.553 19.806 0.420 1.00 88.31 86 GLY A C 1
ATOM 677 O O . GLY A 1 86 ? -2.458 20.106 -0.354 1.00 88.31 86 GLY A O 1
ATOM 678 N N . VAL A 1 87 ? -1.797 19.135 1.550 1.00 91.50 87 VAL A N 1
ATOM 679 C CA . VAL A 1 87 ? -3.158 18.787 1.985 1.00 91.50 87 VAL A CA 1
ATOM 680 C C . VAL A 1 87 ? -3.964 20.046 2.321 1.00 91.50 87 VAL A C 1
ATOM 682 O O . VAL A 1 87 ? -3.550 20.834 3.176 1.00 91.50 87 VAL A O 1
ATOM 685 N N . SER A 1 88 ? -5.154 20.183 1.728 1.00 92.75 88 SER A N 1
ATOM 686 C CA . SER A 1 88 ? -6.079 21.302 1.968 1.00 92.75 88 SER A CA 1
ATOM 687 C C . SER A 1 88 ? -7.513 20.839 2.247 1.00 92.75 88 SER A C 1
ATOM 689 O O . SER A 1 88 ? -7.920 19.744 1.869 1.00 92.75 88 SER A O 1
ATOM 691 N N . GLU A 1 89 ? -8.316 21.671 2.912 1.00 93.50 89 GLU A N 1
ATOM 692 C CA . GLU A 1 89 ? -9.770 21.464 2.993 1.00 93.50 89 GLU A CA 1
ATOM 693 C C . GLU A 1 89 ? -10.484 21.854 1.686 1.00 93.50 89 GLU A C 1
ATOM 695 O O . GLU A 1 89 ? -11.577 21.349 1.415 1.00 93.50 89 GLU A O 1
ATOM 700 N N . ASP A 1 90 ? -9.859 22.718 0.879 1.00 93.19 90 ASP A N 1
ATOM 701 C CA . ASP A 1 90 ? -10.337 23.144 -0.435 1.00 93.19 90 ASP A CA 1
ATOM 702 C C . ASP A 1 90 ? -9.601 22.363 -1.541 1.00 93.19 90 ASP A C 1
ATOM 704 O O . ASP A 1 90 ? -8.373 22.467 -1.633 1.00 93.19 90 ASP A O 1
ATOM 708 N N . PRO A 1 91 ? -10.305 21.587 -2.388 1.00 92.75 91 PRO A N 1
ATOM 709 C CA . PRO A 1 91 ? -9.675 20.860 -3.487 1.00 92.75 91 PRO A CA 1
ATOM 710 C C . PRO A 1 91 ? -8.962 21.769 -4.500 1.00 92.75 91 PRO A C 1
ATOM 712 O O . PRO A 1 91 ? -8.030 21.304 -5.147 1.00 92.75 91 PRO A O 1
ATOM 715 N N . GLU A 1 92 ? -9.355 23.041 -4.647 1.00 92.06 92 GLU A N 1
ATOM 716 C CA . GLU A 1 92 ? -8.688 23.980 -5.566 1.00 92.06 92 GLU A CA 1
ATOM 717 C C . GLU A 1 92 ? -7.350 24.502 -5.016 1.00 92.06 92 GLU A C 1
ATOM 719 O O . GLU A 1 92 ? -6.491 24.940 -5.783 1.00 92.06 92 GLU A O 1
ATOM 724 N N . GLU A 1 93 ? -7.158 24.444 -3.695 1.00 91.81 93 GLU A N 1
ATOM 725 C CA . GLU A 1 93 ? -5.917 24.846 -3.019 1.00 91.81 93 GLU A CA 1
ATOM 726 C C . GLU A 1 93 ? -5.011 23.650 -2.688 1.00 91.81 93 GLU A C 1
ATOM 728 O O . GLU A 1 93 ? -3.901 23.839 -2.186 1.00 91.81 93 GLU A O 1
ATOM 733 N N . ALA A 1 94 ? -5.477 22.424 -2.940 1.00 92.12 94 ALA A N 1
ATOM 734 C CA . ALA A 1 94 ? -4.718 21.214 -2.672 1.00 92.12 94 ALA A CA 1
ATOM 735 C C . ALA A 1 94 ? -3.527 21.092 -3.638 1.00 92.12 94 ALA A C 1
ATOM 737 O O . ALA A 1 94 ? -3.673 21.144 -4.861 1.00 92.12 94 ALA A O 1
ATOM 738 N N . GLY A 1 95 ? -2.336 20.934 -3.068 1.00 89.56 95 GLY A N 1
ATOM 739 C CA . GLY A 1 95 ? -1.088 20.689 -3.782 1.00 89.56 95 GLY A CA 1
ATOM 740 C C . GLY A 1 95 ? -0.694 19.218 -3.737 1.00 89.56 95 GLY A C 1
ATOM 741 O O . GLY A 1 95 ? -1.508 18.346 -3.440 1.00 89.56 95 GLY A O 1
ATOM 742 N N . GLU A 1 96 ? 0.573 18.946 -4.013 1.00 87.69 96 GLU A N 1
ATOM 743 C CA . GLU A 1 96 ? 1.145 17.615 -3.838 1.00 87.69 96 GLU A CA 1
ATOM 744 C C . GLU A 1 96 ? 0.977 17.123 -2.395 1.00 87.69 96 GLU A C 1
ATOM 746 O O . GLU A 1 96 ? 1.101 17.883 -1.429 1.00 87.69 96 GLU A O 1
ATOM 751 N N . GLY A 1 97 ? 0.564 15.869 -2.280 1.00 90.12 97 GLY A N 1
ATOM 752 C CA . GLY A 1 97 ? 0.034 15.278 -1.065 1.00 90.12 97 GLY A CA 1
ATOM 753 C C . GLY A 1 97 ? 0.315 13.779 -0.996 1.00 90.12 97 GLY A C 1
ATOM 754 O O . GLY A 1 97 ? 0.695 13.173 -1.997 1.00 90.12 97 GLY A O 1
ATOM 755 N N . PRO A 1 98 ? 0.043 13.143 0.153 1.00 92.06 98 PRO A N 1
ATOM 756 C CA . PRO A 1 98 ? 0.174 11.702 0.295 1.00 92.06 98 PRO A CA 1
ATOM 757 C C . PRO A 1 98 ? -0.806 10.929 -0.598 1.00 92.06 98 PRO A C 1
ATOM 759 O O . PRO A 1 98 ? -1.970 11.300 -0.759 1.00 92.06 98 PRO A O 1
ATOM 762 N N . SER A 1 99 ? -0.357 9.779 -1.084 1.00 94.06 99 SER A N 1
ATOM 763 C CA . SER A 1 99 ? -1.184 8.801 -1.780 1.00 94.06 99 SER A CA 1
ATOM 764 C C . SER A 1 99 ? -2.023 7.987 -0.793 1.00 94.06 99 SER A C 1
ATOM 766 O O . SER A 1 99 ? -1.538 7.508 0.234 1.00 94.06 99 SER A O 1
ATOM 768 N N . TYR A 1 100 ? -3.303 7.803 -1.113 1.00 96.00 100 TYR A N 1
ATOM 769 C CA . TYR A 1 100 ? -4.276 7.129 -0.252 1.00 96.00 100 TYR A CA 1
ATOM 770 C C . TYR A 1 100 ? -5.125 6.149 -1.050 1.00 96.00 100 TYR A C 1
ATOM 772 O O . TYR A 1 100 ? -5.785 6.571 -1.999 1.00 96.00 100 TYR A O 1
ATOM 780 N N . ALA A 1 101 ? -5.149 4.881 -0.642 1.00 97.81 101 ALA A N 1
ATOM 781 C CA . ALA A 1 101 ? -6.029 3.848 -1.185 1.00 97.81 101 ALA A CA 1
ATOM 782 C C . ALA A 1 101 ? -6.757 3.105 -0.061 1.00 97.81 101 ALA A C 1
ATOM 784 O O . ALA A 1 101 ? -6.163 2.813 0.980 1.00 97.81 101 ALA A O 1
ATOM 785 N N . GLU A 1 102 ? -8.030 2.790 -0.278 1.00 97.88 102 GLU A N 1
ATOM 786 C CA . GLU A 1 102 ? -8.919 2.174 0.703 1.00 97.88 102 GLU A CA 1
ATOM 787 C C . GLU A 1 102 ? -9.750 1.063 0.056 1.00 97.88 102 GLU A C 1
ATOM 789 O O . GLU A 1 102 ? -10.467 1.291 -0.911 1.00 97.88 102 GLU A O 1
ATOM 794 N N . ALA A 1 103 ? -9.719 -0.130 0.646 1.00 98.12 103 ALA A N 1
ATOM 795 C CA . ALA A 1 103 ? -10.539 -1.261 0.232 1.00 98.12 103 ALA A CA 1
ATOM 796 C C . ALA A 1 103 ? -11.371 -1.783 1.410 1.00 98.12 103 ALA A C 1
ATOM 798 O O . ALA A 1 103 ? -10.929 -1.809 2.562 1.00 98.12 103 ALA A O 1
ATOM 799 N N . GLY A 1 104 ? -12.594 -2.223 1.135 1.00 97.75 104 GLY A N 1
ATOM 800 C CA . GLY A 1 104 ? -13.418 -2.945 2.091 1.00 97.75 104 GLY A CA 1
ATOM 801 C C . GLY A 1 104 ? -12.816 -4.305 2.419 1.00 97.75 104 GLY A C 1
ATOM 802 O O . GLY A 1 104 ? -12.243 -4.983 1.562 1.00 97.75 104 GLY A O 1
ATOM 803 N N . CYS A 1 105 ? -12.963 -4.737 3.667 1.00 96.38 105 CYS A N 1
ATOM 804 C CA . CYS A 1 105 ? -12.495 -6.056 4.057 1.00 96.38 105 CYS A CA 1
ATOM 805 C C . CYS A 1 105 ? -13.634 -7.084 4.153 1.00 96.38 105 CYS A C 1
ATOM 807 O O . CYS A 1 105 ? -14.758 -6.736 4.532 1.00 96.38 105 CYS A O 1
ATOM 809 N N . PRO A 1 106 ? -13.363 -8.364 3.844 1.00 92.94 106 PRO A N 1
ATOM 810 C CA . PRO A 1 106 ? -14.335 -9.431 4.028 1.00 92.94 106 PRO A CA 1
ATOM 811 C C . PRO A 1 106 ? -14.536 -9.752 5.513 1.00 92.94 106 PRO A C 1
ATOM 813 O O . PRO A 1 106 ? -13.711 -9.418 6.365 1.00 92.94 106 PRO A O 1
ATOM 816 N N . ASP A 1 107 ? -15.608 -10.480 5.824 1.00 86.31 107 ASP A N 1
ATOM 817 C CA . ASP A 1 107 ? -15.808 -11.073 7.151 1.00 86.31 107 ASP A CA 1
ATOM 818 C C . ASP A 1 107 ? -14.861 -12.277 7.328 1.00 86.31 107 ASP A C 1
ATOM 820 O O . ASP A 1 107 ? -15.208 -13.429 7.065 1.00 86.31 107 ASP A O 1
ATOM 824 N N . SER A 1 108 ? -13.605 -11.977 7.662 1.00 80.94 108 SER A N 1
ATOM 825 C CA . SER A 1 108 ? -12.487 -12.916 7.786 1.00 80.94 108 SER A CA 1
ATOM 826 C C . SER A 1 108 ? -11.740 -12.690 9.101 1.00 80.94 108 SER A C 1
ATOM 828 O O . SER A 1 108 ? -11.667 -11.576 9.615 1.00 80.94 108 SER A O 1
ATOM 830 N N . GLU A 1 109 ? -11.155 -13.747 9.663 1.00 71.56 109 GLU A N 1
ATOM 831 C CA . GLU A 1 109 ? -10.424 -13.660 10.933 1.00 71.56 109 GLU A CA 1
ATOM 832 C C . GLU A 1 109 ? -9.102 -12.887 10.795 1.00 71.56 109 GLU A C 1
ATOM 834 O O . GLU A 1 109 ? -8.728 -12.141 11.696 1.00 71.56 109 GLU A O 1
ATOM 839 N N . TYR A 1 110 ? -8.399 -13.043 9.667 1.00 76.19 110 TYR A N 1
ATOM 840 C CA . TYR A 1 110 ? -7.000 -12.604 9.541 1.00 76.19 110 TYR A CA 1
ATOM 841 C C . TYR A 1 110 ? -6.802 -11.318 8.745 1.00 76.19 110 TYR A C 1
ATOM 843 O O . TYR A 1 110 ? -5.742 -10.701 8.858 1.00 76.19 110 TYR A O 1
ATOM 851 N N . GLN A 1 111 ? -7.824 -10.896 7.992 1.00 91.75 111 GLN A N 1
ATOM 852 C CA . GLN A 1 111 ? -7.801 -9.659 7.206 1.00 91.75 111 GLN A CA 1
ATOM 853 C C . GLN A 1 111 ? -6.531 -9.554 6.349 1.00 91.75 111 GLN A C 1
ATOM 855 O O . GLN A 1 111 ? -5.773 -8.584 6.431 1.00 91.75 111 GLN A O 1
ATOM 860 N N . ASP A 1 112 ? -6.278 -10.616 5.578 1.00 93.56 112 ASP A N 1
ATOM 861 C CA . ASP A 1 112 ? -5.102 -10.744 4.728 1.00 93.56 112 ASP A CA 1
ATOM 862 C C . ASP A 1 112 ? -5.245 -9.870 3.479 1.00 93.56 112 ASP A C 1
ATOM 864 O O . ASP A 1 112 ? -6.298 -9.834 2.830 1.00 93.56 112 ASP A O 1
ATOM 868 N N . LEU A 1 113 ? -4.166 -9.183 3.120 1.00 96.06 113 LEU A N 1
ATOM 869 C CA . LEU A 1 113 ? -4.170 -8.227 2.019 1.00 96.06 113 LEU A CA 1
ATOM 870 C C . LEU A 1 113 ? -2.830 -8.178 1.287 1.00 96.06 113 LEU A C 1
ATOM 872 O O . LEU A 1 113 ? -1.799 -8.653 1.774 1.00 96.06 113 LEU A O 1
ATOM 876 N N . VAL A 1 114 ? -2.851 -7.579 0.105 1.00 97.81 114 VAL A N 1
ATOM 877 C CA . VAL A 1 114 ? -1.682 -7.303 -0.725 1.00 97.81 114 VAL A CA 1
ATOM 878 C C . VAL A 1 114 ? -1.617 -5.802 -0.966 1.00 97.81 114 VAL A C 1
ATOM 880 O O . VAL A 1 114 ? -2.634 -5.180 -1.255 1.00 97.81 114 VAL A O 1
ATOM 883 N N . VAL A 1 115 ? -0.426 -5.223 -0.833 1.00 98.44 115 VAL A N 1
ATOM 884 C CA . VAL A 1 115 ? -0.188 -3.798 -1.085 1.00 98.44 115 VAL A CA 1
ATOM 885 C C . VAL A 1 115 ? 0.955 -3.651 -2.065 1.00 98.44 115 VAL A C 1
ATOM 887 O O . VAL A 1 115 ? 2.010 -4.271 -1.887 1.00 98.44 115 VAL A O 1
ATOM 890 N N . ALA A 1 116 ? 0.748 -2.818 -3.073 1.00 98.19 116 ALA A N 1
ATOM 891 C CA . ALA A 1 116 ? 1.775 -2.379 -3.995 1.00 98.19 116 ALA A CA 1
ATOM 892 C C . ALA A 1 116 ? 2.031 -0.883 -3.809 1.00 98.19 116 ALA A C 1
ATOM 894 O O . ALA A 1 116 ? 1.111 -0.101 -3.591 1.00 98.19 116 ALA A O 1
ATOM 895 N N . LEU A 1 117 ? 3.300 -0.511 -3.887 1.00 96.69 117 LEU A N 1
ATOM 896 C CA . LEU A 1 117 ? 3.752 0.868 -3.934 1.00 96.69 117 LEU A CA 1
ATOM 897 C C . LEU A 1 117 ? 4.577 1.037 -5.196 1.00 96.69 117 LEU A C 1
ATOM 899 O O . LEU A 1 117 ? 5.466 0.220 -5.474 1.00 96.69 117 LEU A O 1
ATOM 903 N N . PHE A 1 118 ? 4.230 2.072 -5.937 1.00 94.38 118 PHE A N 1
ATOM 904 C CA . PHE A 1 118 ? 4.927 2.505 -7.124 1.00 94.38 118 PHE A CA 1
ATOM 905 C C . PHE A 1 118 ? 5.692 3.773 -6.772 1.00 94.38 118 PHE A C 1
ATOM 907 O O . PHE A 1 118 ? 5.259 4.528 -5.912 1.00 94.38 118 PHE A O 1
ATOM 914 N N . ASP A 1 119 ? 6.840 3.919 -7.402 1.00 90.75 119 ASP A N 1
ATOM 915 C CA . ASP A 1 119 ? 7.755 5.048 -7.251 1.00 90.75 119 ASP A CA 1
ATOM 916 C C . ASP A 1 119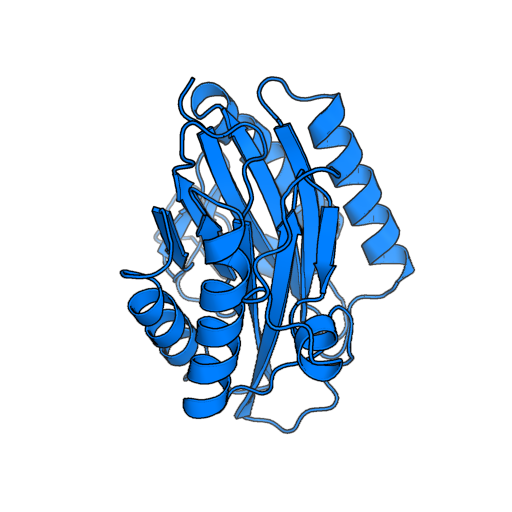 ? 8.407 5.226 -8.625 1.00 90.75 119 ASP A C 1
ATOM 918 O O . ASP A 1 119 ? 8.590 4.243 -9.372 1.00 90.75 119 ASP A O 1
ATOM 922 N N . THR A 1 120 ? 8.713 6.454 -9.009 1.00 87.12 120 THR A N 1
ATOM 923 C CA . THR A 1 120 ? 9.373 6.750 -10.266 1.00 87.12 120 THR A CA 1
ATOM 924 C C . THR A 1 120 ? 10.486 7.781 -10.134 1.00 87.12 120 THR A C 1
ATOM 926 O O . THR A 1 120 ? 10.399 8.765 -9.422 1.00 87.12 120 THR A O 1
ATOM 929 N N . TYR A 1 121 ? 11.514 7.631 -10.972 1.00 82.25 121 TYR A N 1
ATOM 930 C CA . TYR A 1 121 ? 12.486 8.699 -11.204 1.00 82.25 121 TYR A CA 1
ATOM 931 C C . TYR A 1 121 ? 12.281 9.280 -12.605 1.00 82.25 121 TYR A C 1
ATOM 933 O O . TYR A 1 121 ? 12.676 8.637 -13.582 1.00 82.25 121 TYR A O 1
ATOM 941 N N . ALA A 1 122 ? 11.683 10.471 -12.740 1.00 81.62 122 ALA A N 1
ATOM 942 C CA . ALA A 1 122 ? 11.418 11.141 -14.027 1.00 81.62 122 ALA A CA 1
ATOM 943 C C . ALA A 1 122 ? 10.517 10.330 -14.988 1.00 81.62 122 ALA A C 1
ATOM 945 O O . ALA A 1 122 ? 10.807 10.211 -16.185 1.00 81.62 122 ALA A O 1
ATOM 946 N N . GLY A 1 123 ? 9.476 9.693 -14.450 1.00 79.75 123 GLY A N 1
ATOM 947 C CA . GLY A 1 123 ? 8.546 8.806 -15.172 1.00 79.75 123 GLY A CA 1
ATOM 948 C C . GLY A 1 123 ? 7.081 8.997 -14.765 1.00 79.75 123 GLY A C 1
ATOM 949 O O . GLY A 1 123 ? 6.249 8.106 -14.962 1.00 79.75 123 GLY A O 1
ATOM 950 N N . GLU A 1 124 ? 6.771 10.180 -14.240 1.00 80.38 124 GLU A N 1
ATOM 951 C CA . GLU A 1 124 ? 5.489 10.602 -13.662 1.00 80.38 124 GLU A CA 1
ATOM 952 C C . GLU A 1 124 ? 4.348 10.452 -14.682 1.00 80.38 124 GLU A C 1
ATOM 954 O O . GLU A 1 124 ? 3.210 10.126 -14.363 1.00 80.38 124 GLU A O 1
ATOM 959 N N . ASN A 1 125 ? 4.667 10.576 -15.973 1.00 79.56 125 ASN A N 1
ATOM 960 C CA . ASN A 1 125 ? 3.714 10.416 -17.066 1.00 79.56 125 ASN A CA 1
ATOM 961 C C . ASN A 1 125 ? 3.236 8.970 -17.304 1.00 79.56 125 ASN A C 1
ATOM 963 O O . ASN A 1 125 ? 2.405 8.763 -18.189 1.00 79.56 125 ASN A O 1
ATOM 967 N N . ARG A 1 126 ? 3.794 7.970 -16.607 1.00 88.69 126 ARG A N 1
ATOM 968 C CA . ARG A 1 126 ? 3.482 6.541 -16.816 1.00 88.69 126 ARG A CA 1
ATOM 969 C C . ARG A 1 126 ? 3.194 5.764 -15.539 1.00 88.69 126 ARG A C 1
ATOM 971 O O . ARG A 1 126 ? 2.595 4.696 -15.628 1.00 88.69 126 ARG A O 1
ATOM 978 N N . VAL A 1 127 ? 3.634 6.244 -14.380 1.00 92.50 127 VAL A N 1
ATOM 979 C CA . VAL A 1 127 ? 3.487 5.518 -13.112 1.00 92.50 127 VAL A CA 1
ATOM 980 C C . VAL A 1 127 ? 2.011 5.256 -12.773 1.00 92.50 127 VAL A C 1
ATOM 982 O O . VAL A 1 127 ? 1.649 4.106 -12.523 1.00 92.50 127 VAL A O 1
ATOM 985 N N . GLN A 1 128 ? 1.145 6.265 -12.925 1.00 93.19 128 GLN A N 1
ATOM 986 C CA . GLN A 1 128 ? -0.305 6.134 -12.741 1.00 93.19 128 GLN A CA 1
ATOM 987 C C . GLN A 1 128 ? -0.930 5.133 -13.727 1.00 93.19 128 GLN A C 1
ATOM 989 O O . GLN A 1 128 ? -1.6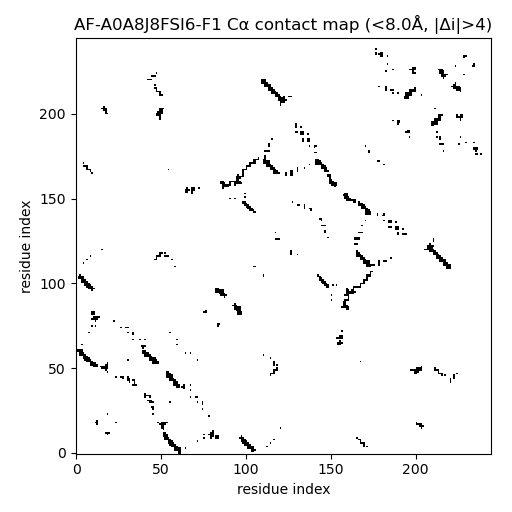94 4.266 -13.318 1.00 93.19 128 GLN A O 1
ATOM 994 N N . GLU A 1 129 ? -0.549 5.180 -15.011 1.00 93.94 129 GLU A N 1
ATOM 995 C CA . GLU A 1 129 ? -1.037 4.233 -16.031 1.00 93.94 129 GLU A CA 1
ATOM 996 C C . GLU A 1 129 ? -0.706 2.780 -15.646 1.00 93.94 129 GLU A C 1
ATOM 998 O O . GLU A 1 129 ? -1.537 1.881 -15.773 1.00 93.94 129 GLU A O 1
ATOM 1003 N N . ILE A 1 130 ? 0.512 2.530 -15.153 1.00 95.88 130 ILE A N 1
ATOM 1004 C CA . ILE A 1 130 ? 0.924 1.190 -14.723 1.00 95.88 130 ILE A CA 1
ATOM 1005 C C . ILE A 1 130 ? 0.144 0.749 -13.478 1.00 95.88 130 ILE A C 1
ATOM 1007 O O . ILE A 1 130 ? -0.247 -0.420 -13.397 1.00 95.88 130 ILE A O 1
ATOM 1011 N N . ALA A 1 131 ? -0.083 1.655 -12.525 1.00 96.19 131 ALA A N 1
ATOM 1012 C CA . ALA A 1 131 ? -0.840 1.369 -11.313 1.00 96.19 131 ALA A CA 1
ATOM 1013 C C . ALA A 1 131 ? -2.303 1.012 -11.632 1.00 96.19 131 ALA A C 1
ATOM 1015 O O . ALA A 1 131 ? -2.795 -0.009 -11.155 1.00 96.19 131 ALA A O 1
ATOM 1016 N N . GLU A 1 132 ? -2.954 1.760 -12.525 1.00 96.06 132 GLU A N 1
ATOM 1017 C CA . GLU A 1 132 ? -4.319 1.492 -13.005 1.00 96.06 132 GLU A CA 1
ATOM 1018 C C . GLU A 1 132 ? -4.430 0.166 -13.774 1.00 96.06 132 GLU A C 1
ATOM 1020 O O . GLU A 1 132 ? -5.400 -0.576 -13.618 1.00 96.06 132 GLU A O 1
ATOM 1025 N N . LEU A 1 133 ? -3.420 -0.189 -14.578 1.00 97.31 133 LEU A N 1
ATOM 1026 C CA . LEU A 1 133 ? -3.367 -1.503 -15.229 1.00 97.31 133 LEU A CA 1
ATOM 1027 C C . LEU A 1 133 ? -3.258 -2.645 -14.212 1.00 97.31 133 LEU A C 1
ATOM 1029 O O . LEU A 1 133 ? -3.826 -3.718 -14.428 1.00 97.31 133 LEU A O 1
ATOM 1033 N N . CYS A 1 134 ? -2.502 -2.438 -13.132 1.00 97.81 134 CYS A N 1
ATOM 1034 C CA . CYS A 1 134 ? -2.385 -3.408 -12.049 1.00 97.81 134 CYS A CA 1
ATOM 1035 C C . CYS A 1 134 ? -3.699 -3.545 -11.273 1.00 97.81 134 CYS A C 1
ATOM 1037 O O . CYS A 1 134 ? -4.094 -4.671 -10.976 1.00 97.81 134 CYS A O 1
ATOM 1039 N N . ASP A 1 135 ? -4.371 -2.426 -10.998 1.00 98.00 135 ASP A N 1
ATOM 1040 C CA . ASP A 1 135 ? -5.674 -2.363 -10.334 1.00 98.00 135 ASP A CA 1
ATOM 1041 C C . ASP A 1 135 ? -6.744 -3.138 -11.111 1.00 98.00 135 ASP A C 1
ATOM 1043 O O . ASP A 1 135 ? -7.282 -4.121 -10.611 1.00 98.00 135 ASP A O 1
ATOM 1047 N N . ALA A 1 136 ? -6.929 -2.822 -12.395 1.00 97.75 136 ALA A N 1
ATOM 1048 C CA . ALA A 1 136 ? -7.903 -3.499 -13.255 1.00 97.75 136 ALA A CA 1
ATOM 1049 C C . ALA A 1 136 ? -7.649 -5.013 -13.420 1.00 97.75 136 ALA A C 1
ATOM 1051 O O . ALA A 1 136 ? -8.536 -5.775 -13.810 1.00 97.75 136 ALA A O 1
ATOM 1052 N N . ALA A 1 137 ? -6.420 -5.479 -13.177 1.00 97.19 137 ALA A N 1
ATOM 1053 C CA . ALA A 1 137 ? -6.078 -6.895 -13.251 1.00 97.19 137 ALA A CA 1
ATOM 1054 C C . ALA A 1 137 ? -6.439 -7.681 -11.976 1.00 97.19 137 ALA A C 1
ATOM 1056 O O . ALA A 1 137 ? -6.352 -8.916 -11.980 1.00 97.19 137 ALA A O 1
ATOM 1057 N N . LEU A 1 138 ? -6.816 -6.996 -10.892 1.00 97.19 138 LEU A N 1
ATOM 1058 C CA . LEU A 1 138 ? -7.181 -7.606 -9.618 1.00 97.19 138 LEU A CA 1
ATOM 1059 C C . LEU A 1 138 ? -8.662 -7.956 -9.493 1.00 97.19 138 LEU A C 1
ATOM 1061 O O . LEU A 1 138 ? -8.951 -8.879 -8.729 1.00 97.19 138 LEU A O 1
ATOM 1065 N N . ASP A 1 139 ? -9.551 -7.344 -10.288 1.00 95.06 139 ASP A N 1
ATOM 1066 C CA . ASP A 1 139 ? -11.002 -7.598 -10.299 1.00 95.06 139 ASP A CA 1
ATOM 1067 C C . ASP A 1 139 ? -11.394 -9.084 -10.103 1.00 95.06 139 ASP A C 1
ATOM 1069 O O . ASP A 1 139 ? -12.299 -9.371 -9.317 1.00 95.06 139 ASP A O 1
ATOM 1073 N N . PRO A 1 140 ? -10.766 -10.081 -10.777 1.00 94.81 140 PRO A N 1
ATOM 1074 C CA . PRO A 1 140 ? -11.180 -11.476 -10.636 1.00 94.81 140 PRO A CA 1
ATOM 1075 C C . PRO A 1 140 ? -10.452 -12.247 -9.519 1.00 94.81 140 PRO A C 1
ATOM 1077 O O . PRO A 1 140 ? -10.682 -13.451 -9.374 1.00 94.81 140 PRO A O 1
ATOM 1080 N N . LEU A 1 141 ? -9.522 -11.622 -8.792 1.00 93.94 141 LEU A N 1
ATOM 1081 C CA . LEU A 1 141 ? -8.560 -12.302 -7.916 1.00 93.94 141 LEU A CA 1
ATOM 1082 C C . LEU A 1 141 ? -8.739 -11.991 -6.433 1.00 93.94 141 LEU A C 1
ATOM 1084 O O . LEU A 1 141 ? -8.411 -12.848 -5.608 1.00 93.94 141 LEU A O 1
ATOM 1088 N N . CYS A 1 142 ? -9.239 -10.807 -6.093 1.00 94.94 142 CYS A N 1
ATOM 1089 C CA . CYS A 1 142 ? -9.363 -10.337 -4.718 1.00 94.94 142 CYS A CA 1
ATOM 1090 C C . CYS A 1 142 ? -10.833 -10.194 -4.288 1.00 94.94 142 CYS A C 1
ATOM 1092 O O . CYS A 1 142 ? -11.754 -10.571 -5.012 1.00 94.94 142 CYS A O 1
ATOM 1094 N N . TYR A 1 143 ? -11.046 -9.762 -3.047 1.00 95.56 143 TYR A N 1
ATOM 1095 C CA . TYR A 1 143 ? -12.373 -9.434 -2.529 1.00 95.56 143 TYR A CA 1
ATOM 1096 C C . TYR A 1 143 ? -12.759 -7.998 -2.888 1.00 95.56 143 TYR A C 1
ATOM 1098 O O . TYR A 1 143 ? -13.847 -7.768 -3.407 1.00 95.56 143 TYR A O 1
ATOM 1106 N N . ASP A 1 144 ? -11.854 -7.065 -2.609 1.00 97.81 144 ASP A N 1
ATOM 1107 C CA . ASP A 1 144 ? -11.974 -5.651 -2.940 1.00 97.81 144 ASP A CA 1
ATOM 1108 C C . ASP A 1 144 ? -10.574 -5.091 -3.214 1.00 97.81 144 ASP A C 1
ATOM 1110 O O . ASP A 1 144 ? -9.567 -5.672 -2.780 1.00 97.81 144 ASP A O 1
ATOM 1114 N N . HIS A 1 145 ? -10.493 -3.996 -3.956 1.00 98.38 145 HIS A N 1
ATOM 1115 C CA . HIS A 1 145 ? -9.235 -3.331 -4.272 1.00 98.38 145 HIS A CA 1
ATOM 1116 C C . HIS A 1 145 ? -9.455 -1.860 -4.598 1.00 98.38 145 HIS A C 1
ATOM 1118 O O . HIS A 1 145 ? -10.555 -1.438 -4.946 1.00 98.38 145 HIS A O 1
ATOM 1124 N N . ASP A 1 146 ? -8.385 -1.092 -4.458 1.00 98.00 146 ASP A N 1
ATOM 1125 C CA . ASP A 1 146 ? -8.359 0.314 -4.814 1.00 98.00 146 ASP A CA 1
ATOM 1126 C C . ASP A 1 146 ? -6.920 0.749 -5.103 1.00 98.00 146 ASP A C 1
ATOM 1128 O O . ASP A 1 146 ? -5.953 0.209 -4.546 1.00 98.00 146 ASP A O 1
ATOM 1132 N N . VAL A 1 147 ? -6.792 1.770 -5.942 1.00 97.25 147 VAL A N 1
ATOM 1133 C CA . VAL A 1 147 ? -5.537 2.435 -6.279 1.00 97.25 147 VAL A CA 1
ATOM 1134 C C . VAL A 1 147 ? -5.687 3.930 -6.042 1.00 97.25 147 VAL A C 1
ATOM 1136 O O . VAL A 1 147 ? -6.718 4.530 -6.355 1.00 97.25 147 VAL A O 1
ATOM 1139 N N . SER A 1 148 ? -4.668 4.553 -5.454 1.00 94.44 148 SER A N 1
ATOM 1140 C CA . SER A 1 148 ? -4.669 5.999 -5.287 1.00 94.44 148 SER A CA 1
ATOM 1141 C C . SER A 1 148 ? -4.602 6.704 -6.641 1.00 94.44 148 SER A C 1
ATOM 1143 O O . SER A 1 148 ? -4.160 6.163 -7.656 1.00 94.44 148 SER A O 1
ATOM 1145 N N . GLY A 1 149 ? -5.088 7.937 -6.646 1.00 85.31 149 GLY A N 1
ATOM 1146 C CA . GLY A 1 149 ? -5.044 8.804 -7.806 1.00 85.31 149 GLY A CA 1
ATOM 1147 C C . GLY A 1 149 ? -5.141 10.270 -7.389 1.00 85.31 149 GLY A C 1
ATOM 1148 O O . GLY A 1 149 ? -5.439 10.560 -6.222 1.00 85.31 149 GLY A O 1
ATOM 1149 N N . PRO A 1 150 ? -4.907 11.185 -8.338 1.00 83.50 150 PRO A N 1
ATOM 1150 C CA . PRO A 1 150 ? -4.879 12.620 -8.085 1.00 83.50 150 PRO A CA 1
ATOM 1151 C C . PRO A 1 150 ? -6.240 13.161 -7.628 1.00 83.50 150 PRO A C 1
ATOM 1153 O O . PRO A 1 150 ? -7.294 12.608 -7.955 1.00 83.50 150 PRO A O 1
ATOM 1156 N N . GLY A 1 151 ? -6.232 14.276 -6.891 1.00 83.56 151 GLY A N 1
ATOM 1157 C CA . GLY A 1 151 ? -7.465 14.993 -6.527 1.00 83.56 151 GLY A CA 1
ATOM 1158 C C . GLY A 1 151 ? -8.318 14.310 -5.447 1.00 83.56 151 GLY A C 1
ATOM 1159 O O . GLY A 1 151 ? -9.486 14.663 -5.253 1.00 83.56 151 GLY A O 1
ATOM 1160 N N . ARG A 1 152 ? -7.789 13.283 -4.774 1.00 90.12 152 ARG A N 1
ATOM 1161 C CA . ARG A 1 152 ? -8.551 12.447 -3.841 1.00 90.12 152 ARG A CA 1
ATOM 1162 C C . ARG A 1 152 ? -8.738 13.134 -2.485 1.00 90.12 152 ARG A C 1
ATOM 1164 O O . ARG A 1 152 ? -7.860 13.828 -1.980 1.00 90.12 152 ARG A O 1
ATOM 1171 N N . ARG A 1 153 ? -9.892 12.896 -1.853 1.00 94.62 153 ARG A N 1
ATOM 1172 C CA . ARG A 1 153 ? -10.117 13.249 -0.446 1.00 94.62 153 ARG A CA 1
ATOM 1173 C C . ARG A 1 153 ? -9.721 12.092 0.458 1.00 94.62 153 ARG A C 1
ATOM 1175 O O . ARG A 1 153 ? -10.224 10.987 0.293 1.00 94.62 153 ARG A O 1
ATOM 1182 N N . ILE A 1 154 ? -8.912 12.386 1.462 1.00 96.19 154 ILE A N 1
ATOM 1183 C CA . ILE A 1 154 ? -8.559 11.490 2.555 1.00 96.19 154 ILE A CA 1
ATOM 1184 C C . ILE A 1 154 ? -9.489 11.788 3.745 1.00 96.19 154 ILE A C 1
ATOM 1186 O O . ILE A 1 154 ? -9.441 12.900 4.296 1.00 96.19 154 ILE A O 1
ATOM 1190 N N . PRO A 1 155 ? -10.345 10.836 4.166 1.00 96.94 155 PRO A N 1
ATOM 1191 C CA . PRO A 1 155 ? -11.239 11.020 5.308 1.00 96.94 155 PRO A CA 1
ATOM 1192 C C . PRO A 1 155 ? -10.470 11.426 6.573 1.00 96.94 155 PRO A C 1
ATOM 1194 O O . PRO A 1 155 ? -9.430 10.848 6.881 1.00 96.94 155 PRO A O 1
ATOM 1197 N N . GLY A 1 156 ? -10.958 12.440 7.293 1.00 96.50 156 GLY A N 1
ATOM 1198 C CA . GLY A 1 156 ? -10.315 12.961 8.506 1.00 96.50 156 GLY A CA 1
ATOM 1199 C C . GLY A 1 156 ? -9.030 13.781 8.309 1.00 96.50 156 GLY A C 1
ATOM 1200 O O . GLY A 1 156 ? -8.471 14.231 9.312 1.00 96.50 156 GLY A O 1
ATOM 1201 N N . VAL A 1 157 ? -8.573 13.981 7.063 1.00 96.19 157 VAL A N 1
ATOM 1202 C CA . VAL A 1 157 ? -7.310 14.669 6.727 1.00 96.19 157 VAL A CA 1
ATOM 1203 C C . VAL A 1 157 ? -7.523 15.852 5.773 1.00 96.19 157 VAL A C 1
ATOM 1205 O O . VAL A 1 157 ? -7.181 16.971 6.139 1.00 96.19 157 VAL A O 1
ATOM 1208 N N . GLY A 1 158 ? -8.105 15.644 4.586 1.00 95.31 158 GLY A N 1
ATOM 1209 C CA . GLY A 1 158 ? -8.277 16.702 3.574 1.00 95.31 158 GLY A CA 1
ATOM 1210 C C . GLY A 1 158 ? -8.162 16.192 2.135 1.00 95.31 158 GLY A C 1
ATOM 1211 O O . GLY A 1 158 ? -8.151 14.987 1.908 1.00 95.31 158 GLY A O 1
ATOM 1212 N N . TYR A 1 159 ? -8.108 17.098 1.165 1.00 94.31 159 TYR A N 1
ATOM 1213 C CA . TYR A 1 159 ? -7.854 16.819 -0.249 1.00 94.31 159 TYR A CA 1
ATOM 1214 C C . TYR A 1 159 ? -6.362 16.882 -0.569 1.00 94.31 159 TYR A C 1
ATOM 1216 O O . TYR A 1 159 ? -5.639 17.702 -0.001 1.00 94.31 159 TYR A O 1
ATOM 1224 N N . VAL A 1 160 ? -5.940 16.044 -1.513 1.00 92.69 160 VAL A N 1
ATOM 1225 C CA . VAL A 1 160 ? -4.648 16.131 -2.206 1.00 92.69 160 VAL A CA 1
ATOM 1226 C C . VAL A 1 160 ? -4.874 16.559 -3.655 1.00 92.69 160 VAL A C 1
ATOM 1228 O O . VAL A 1 160 ? -5.940 16.302 -4.214 1.00 92.69 160 VAL A O 1
ATOM 1231 N N . GLY A 1 161 ? -3.910 17.263 -4.238 1.00 87.88 161 GLY A N 1
ATOM 1232 C CA . GLY A 1 161 ? -3.993 17.848 -5.574 1.00 87.88 161 GLY A CA 1
ATOM 1233 C C . GLY A 1 161 ? -3.600 16.888 -6.697 1.00 87.88 161 GLY A C 1
ATOM 1234 O O . GLY A 1 161 ? -3.430 15.687 -6.498 1.00 87.88 161 GLY A O 1
ATOM 1235 N N . GLU A 1 162 ? -3.448 17.431 -7.907 1.00 83.94 162 GLU A N 1
ATOM 1236 C CA . GLU A 1 162 ? -2.990 16.675 -9.088 1.00 83.94 162 GLU A CA 1
ATOM 1237 C C . GLU A 1 162 ? -1.483 16.381 -9.088 1.00 83.94 162 GLU A C 1
ATOM 1239 O O . GLU A 1 162 ? -1.022 15.600 -9.912 1.00 83.94 162 GLU A O 1
ATOM 1244 N N . GLY A 1 163 ? -0.724 17.010 -8.183 1.00 74.50 163 GLY A N 1
ATOM 1245 C CA . GLY A 1 163 ? 0.720 16.806 -8.051 1.00 74.50 163 GLY A CA 1
ATOM 1246 C C . GLY A 1 163 ? 1.112 15.497 -7.369 1.00 74.50 163 GLY A C 1
ATOM 1247 O O . GLY A 1 163 ? 2.258 15.110 -7.487 1.00 74.50 163 GLY A O 1
ATOM 1248 N N . THR A 1 164 ? 0.186 14.813 -6.684 1.00 79.44 164 THR A N 1
ATOM 1249 C CA . THR A 1 164 ? 0.450 13.494 -6.087 1.00 79.44 164 THR A CA 1
ATOM 1250 C C . THR A 1 164 ? 0.681 12.469 -7.190 1.00 79.44 164 THR A C 1
ATOM 1252 O O . THR A 1 164 ? -0.254 12.124 -7.918 1.00 79.44 164 THR A O 1
ATOM 1255 N N . ASP A 1 165 ? 1.911 11.987 -7.308 1.00 76.00 165 ASP A N 1
ATOM 1256 C CA . ASP A 1 165 ? 2.400 11.278 -8.485 1.00 76.00 165 ASP A CA 1
ATOM 1257 C C . ASP A 1 165 ? 2.828 9.832 -8.225 1.00 76.00 165 ASP A C 1
ATOM 1259 O O . ASP A 1 165 ? 2.839 9.077 -9.192 1.00 76.00 165 ASP A O 1
ATOM 1263 N N . ASP A 1 166 ? 3.050 9.412 -6.973 1.00 87.81 166 ASP A N 1
ATOM 1264 C CA . ASP A 1 166 ? 3.414 8.029 -6.623 1.00 87.81 166 ASP A CA 1
ATOM 1265 C C . ASP A 1 166 ? 2.239 7.195 -6.082 1.00 87.81 166 ASP A C 1
ATOM 1267 O O . ASP A 1 166 ? 1.843 7.315 -4.910 1.00 87.81 166 ASP A O 1
ATOM 1271 N N . PRO A 1 167 ? 1.634 6.316 -6.908 1.00 93.81 167 PRO A N 1
ATOM 1272 C CA . PRO A 1 167 ? 0.432 5.597 -6.537 1.00 93.81 167 PRO A CA 1
ATOM 1273 C C . PRO A 1 167 ? 0.695 4.476 -5.534 1.00 93.81 167 PRO A C 1
ATOM 1275 O O . PRO A 1 167 ? 1.713 3.777 -5.539 1.00 93.81 167 PRO A O 1
ATOM 1278 N N . THR A 1 168 ? -0.319 4.215 -4.722 1.00 96.88 168 THR A N 1
ATOM 1279 C CA . THR A 1 168 ? -0.386 3.074 -3.823 1.00 96.88 168 THR A CA 1
ATOM 1280 C C . THR A 1 168 ? -1.633 2.274 -4.135 1.00 96.88 168 THR A C 1
ATOM 1282 O O . THR A 1 168 ? -2.692 2.832 -4.402 1.00 96.88 168 THR A O 1
ATOM 1285 N N . LEU A 1 169 ? -1.505 0.957 -4.125 1.00 98.31 169 LEU A N 1
ATOM 1286 C CA . LEU A 1 169 ? -2.582 0.034 -4.442 1.00 98.31 169 LEU A CA 1
ATOM 1287 C C . LEU A 1 169 ? -2.755 -0.927 -3.278 1.00 98.31 169 LEU A C 1
ATOM 1289 O O . LEU A 1 169 ? -1.774 -1.463 -2.755 1.00 98.31 169 LEU A O 1
ATOM 1293 N N . ILE A 1 170 ? -4.002 -1.192 -2.908 1.00 98.62 170 ILE A N 1
ATOM 1294 C CA . ILE A 1 170 ? -4.361 -2.153 -1.869 1.00 98.62 170 ILE A CA 1
ATOM 1295 C C . ILE A 1 170 ? -5.410 -3.133 -2.383 1.00 98.62 170 ILE A C 1
ATOM 1297 O O . ILE A 1 170 ? -6.333 -2.754 -3.090 1.00 98.62 170 ILE A O 1
ATOM 1301 N N . ALA A 1 171 ? -5.267 -4.404 -2.018 1.00 98.25 171 ALA A N 1
ATOM 1302 C CA . ALA A 1 171 ? -6.204 -5.463 -2.368 1.00 98.25 171 ALA A CA 1
ATOM 1303 C C . ALA A 1 171 ? -6.463 -6.356 -1.156 1.00 98.25 171 ALA A C 1
ATOM 1305 O O . ALA A 1 171 ? -5.526 -6.933 -0.595 1.00 98.25 171 ALA A O 1
ATOM 1306 N N . THR A 1 172 ? -7.721 -6.500 -0.752 1.00 97.56 172 THR A N 1
ATOM 1307 C CA . THR A 1 172 ? -8.121 -7.386 0.348 1.00 97.56 172 THR A CA 1
ATOM 1308 C C . THR A 1 172 ? -8.469 -8.768 -0.184 1.00 97.56 172 THR A C 1
ATOM 1310 O O . THR A 1 172 ? -8.965 -8.930 -1.298 1.00 97.56 172 THR A O 1
ATOM 1313 N N . THR A 1 173 ? -8.205 -9.808 0.603 1.00 93.75 173 THR A N 1
ATOM 1314 C CA . THR A 1 173 ? -8.483 -11.192 0.199 1.00 93.75 173 THR A CA 1
ATOM 1315 C C . THR A 1 173 ? -9.491 -11.843 1.134 1.00 93.75 173 THR A C 1
ATOM 1317 O O . THR A 1 173 ? -9.453 -11.658 2.348 1.00 93.75 173 THR A O 1
ATOM 1320 N N . SER A 1 174 ? -10.406 -12.627 0.565 1.00 91.06 174 SER A N 1
ATOM 1321 C CA . SER A 1 174 ? -11.357 -13.446 1.326 1.00 91.06 174 SER A CA 1
ATOM 1322 C C . SER A 1 174 ? -10.736 -14.746 1.838 1.00 91.06 174 SER A C 1
ATOM 1324 O O . SER A 1 174 ? -11.248 -15.346 2.784 1.00 91.06 174 SER A O 1
ATOM 1326 N N . SER A 1 175 ? -9.616 -15.168 1.249 1.00 88.81 175 SER A N 1
ATOM 1327 C CA . SER A 1 175 ? -8.898 -16.379 1.630 1.00 88.81 175 SER A CA 1
ATOM 1328 C C . SER A 1 175 ? -7.409 -16.320 1.276 1.00 88.81 175 SER A C 1
ATOM 1330 O O . SER A 1 175 ? -6.992 -15.698 0.300 1.00 88.81 175 SER A O 1
ATOM 1332 N N . LEU A 1 176 ? -6.590 -17.036 2.054 1.00 86.44 176 LEU A N 1
ATOM 1333 C CA . LEU A 1 176 ? -5.128 -17.074 1.895 1.00 86.44 176 LEU A CA 1
ATOM 1334 C C . LEU A 1 176 ? -4.655 -17.562 0.515 1.00 86.44 176 LEU A C 1
ATOM 1336 O O . LEU A 1 176 ? -3.578 -17.177 0.063 1.00 86.44 176 LEU A O 1
ATOM 1340 N N . ASP A 1 177 ? -5.434 -18.401 -0.169 1.00 87.50 177 ASP A N 1
ATOM 1341 C CA . ASP A 1 177 ? -5.109 -18.893 -1.512 1.00 87.50 177 ASP A CA 1
ATOM 1342 C C . ASP A 1 177 ? -5.265 -17.829 -2.609 1.00 87.50 177 ASP A C 1
ATOM 1344 O O . ASP A 1 177 ? -4.755 -18.034 -3.709 1.00 87.50 177 ASP A O 1
ATOM 1348 N N . GLN A 1 178 ? -5.889 -16.681 -2.315 1.00 91.19 178 GLN A N 1
ATOM 1349 C CA . GLN A 1 178 ? -5.944 -15.526 -3.218 1.00 91.19 178 GLN A CA 1
ATOM 1350 C C . GLN A 1 178 ? -4.681 -14.658 -3.150 1.00 91.19 178 GLN A C 1
ATOM 1352 O O . GLN A 1 178 ? -4.350 -13.994 -4.133 1.00 91.19 178 GLN A O 1
ATOM 1357 N N . VAL A 1 179 ? -3.928 -14.692 -2.043 1.00 92.44 179 VAL A N 1
ATOM 1358 C CA . VAL A 1 179 ? -2.739 -13.842 -1.847 1.00 92.44 179 VAL A CA 1
ATOM 1359 C C . VAL A 1 179 ? -1.685 -14.101 -2.924 1.00 92.44 179 VAL A C 1
ATOM 1361 O O . VAL A 1 179 ? -1.193 -13.164 -3.549 1.00 92.44 179 VAL A O 1
ATOM 1364 N N . GLY A 1 180 ? -1.344 -15.371 -3.164 1.00 92.50 180 GLY A N 1
ATOM 1365 C CA . GLY A 1 180 ? -0.354 -15.764 -4.173 1.00 92.50 180 GLY A CA 1
ATOM 1366 C C . GLY A 1 180 ? -0.717 -15.295 -5.588 1.00 92.50 180 GLY A C 1
ATOM 1367 O O . GLY A 1 180 ? 0.095 -14.614 -6.219 1.00 92.50 180 GLY A O 1
ATOM 1368 N N . PRO A 1 181 ? -1.929 -15.605 -6.086 1.00 93.31 181 PRO A N 1
ATOM 1369 C CA . PRO A 1 181 ? -2.453 -15.077 -7.343 1.00 93.31 181 PRO A CA 1
ATOM 1370 C C . PRO A 1 181 ? -2.450 -13.547 -7.435 1.00 93.31 181 PRO A C 1
ATOM 1372 O O . PRO A 1 181 ? -1.978 -13.030 -8.444 1.00 93.31 181 PRO A O 1
ATOM 1375 N N . CYS A 1 182 ? -2.897 -12.823 -6.401 1.00 95.31 182 CYS A N 1
ATOM 1376 C CA . CYS A 1 182 ? -2.889 -11.353 -6.392 1.00 95.31 182 CYS A CA 1
ATOM 1377 C C . CYS A 1 182 ? -1.463 -10.802 -6.526 1.00 95.31 182 CYS A C 1
ATOM 1379 O O . CYS A 1 182 ? -1.177 -10.006 -7.417 1.00 95.31 182 CYS A O 1
ATOM 1381 N N . VAL A 1 183 ? -0.534 -11.299 -5.702 1.00 95.88 183 VAL A N 1
ATOM 1382 C CA . VAL A 1 183 ? 0.894 -10.946 -5.760 1.00 95.88 183 VAL A CA 1
ATOM 1383 C C . VAL A 1 183 ? 1.489 -11.243 -7.139 1.00 95.88 183 VAL A C 1
ATOM 1385 O O . VAL A 1 183 ? 2.183 -10.406 -7.716 1.00 95.88 183 VAL A O 1
ATOM 1388 N N . GLY A 1 184 ? 1.233 -12.440 -7.672 1.00 95.00 184 GLY A N 1
ATOM 1389 C CA . GLY A 1 184 ? 1.735 -12.861 -8.976 1.00 95.00 184 GLY A CA 1
ATOM 1390 C C . GLY A 1 184 ? 1.187 -12.005 -10.118 1.00 95.00 184 GLY A C 1
ATOM 1391 O O . GLY A 1 184 ? 1.937 -11.679 -11.038 1.00 95.00 184 GLY A O 1
ATOM 1392 N N . CYS A 1 185 ? -0.086 -11.611 -10.035 1.00 96.00 185 CYS A N 1
ATOM 1393 C CA . CYS A 1 185 ? -0.731 -10.729 -10.998 1.00 96.00 185 CYS A CA 1
ATOM 1394 C C . CYS A 1 185 ? -0.101 -9.335 -10.979 1.00 96.00 185 CYS A C 1
ATOM 1396 O O . CYS A 1 185 ? 0.403 -8.901 -12.010 1.00 96.00 185 CYS A O 1
ATOM 1398 N N . LEU A 1 186 ? -0.014 -8.692 -9.809 1.00 97.12 186 LEU A N 1
ATOM 1399 C CA . LEU A 1 186 ? 0.574 -7.354 -9.665 1.00 97.12 186 LEU A CA 1
ATOM 1400 C C . LEU A 1 186 ? 2.007 -7.297 -10.197 1.00 97.12 186 LEU A C 1
ATOM 1402 O O . LEU A 1 186 ? 2.345 -6.456 -11.028 1.00 97.12 186 LEU A O 1
ATOM 1406 N N . VAL A 1 187 ? 2.854 -8.241 -9.778 1.00 96.69 187 VAL A N 1
ATOM 1407 C CA . VAL A 1 187 ? 4.250 -8.294 -10.233 1.00 96.69 187 VAL A CA 1
ATOM 1408 C C . VAL A 1 187 ? 4.341 -8.622 -11.727 1.00 96.69 187 VAL A C 1
ATOM 1410 O O . VAL A 1 187 ? 5.208 -8.090 -12.422 1.00 96.69 187 VAL A O 1
ATOM 1413 N N . GLY A 1 188 ? 3.470 -9.496 -12.235 1.00 96.56 188 GLY A N 1
ATOM 1414 C CA . GLY A 1 188 ? 3.433 -9.886 -13.643 1.00 96.56 188 GLY A CA 1
ATOM 1415 C C . GLY A 1 188 ? 2.991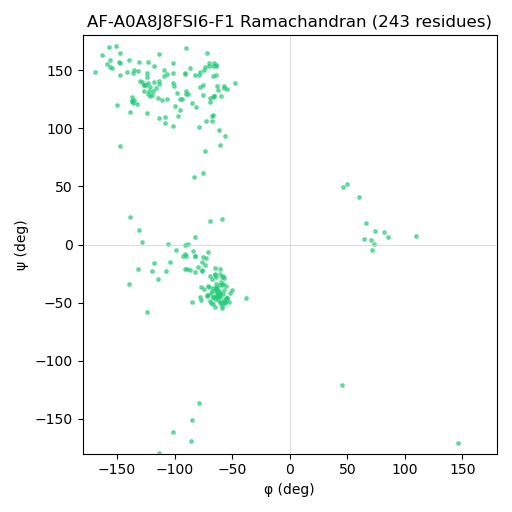 -8.752 -14.567 1.00 96.56 188 GLY A C 1
ATOM 1416 O O . GLY A 1 188 ? 3.684 -8.463 -15.544 1.00 96.56 188 GLY A O 1
ATOM 1417 N N . VAL A 1 189 ? 1.871 -8.102 -14.245 1.00 97.69 189 VAL A N 1
ATOM 1418 C CA . VAL A 1 189 ? 1.300 -6.978 -14.998 1.00 97.69 189 VAL A CA 1
ATOM 1419 C C . VAL A 1 189 ? 2.218 -5.770 -14.924 1.00 97.69 189 VAL A C 1
ATOM 1421 O O . VAL A 1 189 ? 2.623 -5.278 -15.975 1.00 97.69 189 VAL A O 1
ATOM 1424 N N . GLY A 1 190 ? 2.645 -5.362 -13.724 1.00 97.00 190 GLY A N 1
ATOM 1425 C CA . GLY A 1 190 ? 3.557 -4.231 -13.555 1.00 97.00 190 GLY A CA 1
ATOM 1426 C C . GLY A 1 190 ? 4.843 -4.416 -14.360 1.00 97.00 190 GLY A C 1
ATOM 1427 O O . GLY A 1 190 ? 5.234 -3.542 -15.135 1.00 97.00 190 GLY A O 1
ATOM 1428 N N . ARG A 1 191 ? 5.453 -5.608 -14.296 1.00 96.06 191 ARG A N 1
ATOM 1429 C CA . ARG A 1 191 ? 6.631 -5.928 -15.115 1.00 96.06 191 ARG A CA 1
ATOM 1430 C C . ARG A 1 191 ? 6.336 -5.928 -16.614 1.00 96.06 191 ARG A C 1
ATOM 1432 O O . ARG A 1 191 ? 7.172 -5.477 -17.394 1.00 96.06 191 ARG A O 1
ATOM 1439 N N . GLY A 1 192 ? 5.185 -6.454 -17.027 1.00 96.44 192 GLY A N 1
ATOM 1440 C CA . GLY A 1 192 ? 4.747 -6.454 -18.423 1.00 96.44 192 GLY A CA 1
ATOM 1441 C C . GLY A 1 192 ? 4.519 -5.045 -18.979 1.00 96.44 192 GLY A C 1
ATOM 1442 O O . GLY A 1 192 ? 4.822 -4.799 -20.144 1.00 96.44 192 GLY A O 1
ATOM 1443 N N . ALA A 1 193 ? 4.057 -4.122 -18.134 1.00 94.88 193 ALA A N 1
ATOM 1444 C CA . ALA A 1 193 ? 3.833 -2.714 -18.457 1.00 94.88 193 ALA A CA 1
ATOM 1445 C C . ALA A 1 193 ? 5.114 -1.851 -18.381 1.00 94.88 193 ALA A C 1
ATOM 1447 O O . ALA A 1 193 ? 5.141 -0.715 -18.864 1.00 94.88 193 ALA A O 1
ATOM 1448 N N . GLY A 1 194 ? 6.207 -2.410 -17.850 1.00 92.31 194 GLY A N 1
ATOM 1449 C CA . GLY A 1 194 ? 7.536 -1.797 -17.852 1.00 92.31 194 GLY A CA 1
ATOM 1450 C C . GLY A 1 194 ? 8.041 -1.317 -16.493 1.00 92.31 194 GLY A C 1
ATOM 1451 O O . GLY A 1 194 ? 9.110 -0.714 -16.456 1.00 92.31 194 GLY A O 1
ATOM 1452 N N . ALA A 1 195 ? 7.334 -1.602 -15.397 1.00 94.62 195 ALA A N 1
ATOM 1453 C CA . ALA A 1 195 ? 7.864 -1.376 -14.057 1.00 94.62 195 ALA A CA 1
ATOM 1454 C C . ALA A 1 195 ? 8.932 -2.418 -13.690 1.00 94.62 195 ALA A C 1
ATOM 1456 O O . ALA A 1 195 ? 8.918 -3.562 -14.157 1.00 94.62 195 ALA A O 1
ATOM 1457 N N . LEU A 1 196 ? 9.856 -2.031 -12.816 1.00 94.62 196 LEU A N 1
ATOM 1458 C CA . LEU A 1 196 ? 10.876 -2.891 -12.235 1.00 94.62 196 LEU A CA 1
ATOM 1459 C C . LEU A 1 196 ? 10.419 -3.375 -10.849 1.00 94.62 196 LEU A C 1
ATOM 1461 O O . LEU A 1 196 ? 10.412 -2.583 -9.910 1.00 94.62 196 LEU A O 1
ATOM 1465 N N . PRO A 1 197 ? 10.091 -4.670 -10.669 1.00 95.25 197 PRO A N 1
ATOM 1466 C CA . PRO A 1 197 ? 9.783 -5.193 -9.346 1.00 95.25 197 PRO A CA 1
ATOM 1467 C C . PRO A 1 197 ? 11.040 -5.237 -8.471 1.00 95.25 197 PRO A C 1
ATOM 1469 O O . PRO A 1 197 ? 12.015 -5.918 -8.815 1.00 95.25 197 PRO A O 1
ATOM 1472 N N . VAL A 1 198 ? 10.996 -4.564 -7.326 1.00 95.25 198 VAL A N 1
ATOM 1473 C CA . VAL A 1 198 ? 12.113 -4.435 -6.378 1.00 95.25 198 VAL A CA 1
ATOM 1474 C C . VAL A 1 198 ? 11.771 -5.057 -5.027 1.00 95.25 198 VAL A C 1
ATOM 1476 O O . VAL A 1 198 ? 10.606 -5.196 -4.660 1.00 95.25 198 VAL A O 1
ATOM 1479 N N . GLU A 1 199 ? 12.790 -5.498 -4.290 1.00 95.25 199 GLU A N 1
ATOM 1480 C CA . GLU A 1 199 ? 12.600 -5.935 -2.905 1.00 95.25 199 GLU A CA 1
ATOM 1481 C C . GLU A 1 199 ? 12.281 -4.741 -2.002 1.00 95.25 199 GLU A C 1
ATOM 1483 O O . GLU A 1 199 ? 12.698 -3.605 -2.232 1.00 95.25 199 GLU A O 1
ATOM 1488 N N . ARG A 1 200 ? 11.574 -5.007 -0.907 1.00 94.12 200 ARG A N 1
ATOM 1489 C CA . ARG A 1 200 ? 11.231 -3.987 0.079 1.00 94.12 200 ARG A CA 1
ATOM 1490 C C . ARG A 1 200 ? 12.503 -3.371 0.667 1.00 94.12 200 ARG A C 1
ATOM 1492 O O . ARG A 1 200 ? 13.350 -4.085 1.214 1.00 94.12 200 ARG A O 1
ATOM 1499 N N . CYS A 1 201 ? 12.581 -2.039 0.645 1.00 90.75 201 CYS A N 1
ATOM 1500 C CA . CYS A 1 201 ? 13.749 -1.250 1.068 1.00 90.75 201 CYS A CA 1
ATOM 1501 C C . CYS A 1 201 ? 14.999 -1.426 0.183 1.00 90.75 201 CYS A C 1
ATOM 1503 O O . CYS A 1 201 ? 16.118 -1.158 0.647 1.00 90.75 201 CYS A O 1
ATOM 1505 N N . GLU A 1 202 ? 14.843 -1.925 -1.044 1.00 86.88 202 GLU A N 1
ATOM 1506 C CA . GLU A 1 202 ? 15.884 -1.839 -2.067 1.00 86.88 202 GLU A CA 1
ATOM 1507 C C . GLU A 1 202 ? 16.097 -0.367 -2.465 1.00 86.88 202 GLU A C 1
ATOM 1509 O O . GLU A 1 202 ? 15.231 0.476 -2.253 1.00 86.88 202 GLU A O 1
ATOM 1514 N N . ARG A 1 203 ? 17.298 -0.030 -2.941 1.00 82.81 203 ARG A N 1
ATOM 1515 C CA . ARG A 1 203 ? 17.632 1.346 -3.335 1.00 82.81 203 ARG A CA 1
ATOM 1516 C C . ARG A 1 203 ? 17.123 1.608 -4.750 1.00 82.81 203 ARG A C 1
ATOM 1518 O O . ARG A 1 203 ? 17.245 0.713 -5.586 1.00 82.81 203 ARG A O 1
ATOM 1525 N N . ALA A 1 204 ? 16.692 2.832 -5.030 1.00 79.31 204 ALA A N 1
ATOM 1526 C CA . ALA A 1 204 ? 16.373 3.311 -6.371 1.00 79.31 204 ALA A CA 1
ATOM 1527 C C . ALA A 1 204 ? 17.648 3.598 -7.185 1.00 79.31 204 ALA A C 1
ATOM 1529 O O . ALA A 1 204 ? 17.934 4.717 -7.594 1.00 79.31 204 ALA A O 1
ATOM 1530 N N . ASP A 1 205 ? 18.471 2.574 -7.417 1.00 81.75 205 ASP A N 1
ATOM 1531 C CA . ASP A 1 205 ? 19.617 2.672 -8.328 1.00 81.75 205 ASP A CA 1
ATOM 1532 C C . ASP A 1 205 ? 19.128 2.449 -9.785 1.00 81.75 205 ASP A C 1
ATOM 1534 O O . ASP A 1 205 ? 19.554 1.512 -10.467 1.00 81.75 205 ASP A O 1
ATOM 1538 N N . VAL A 1 206 ? 18.181 3.283 -10.240 1.00 78.56 206 VAL A N 1
ATOM 1539 C CA . VAL A 1 206 ? 17.489 3.175 -11.540 1.00 78.56 206 VAL A CA 1
ATOM 1540 C C . VAL A 1 206 ? 17.822 4.336 -12.485 1.00 78.56 206 VAL A C 1
ATOM 1542 O O . VAL A 1 206 ? 18.394 5.348 -12.089 1.00 78.56 206 VAL A O 1
ATOM 1545 N N . LEU A 1 207 ? 17.523 4.171 -13.778 1.00 82.44 207 LEU A N 1
ATOM 1546 C CA . LEU A 1 207 ? 17.682 5.239 -14.770 1.00 82.44 207 LEU A CA 1
ATOM 1547 C C . LEU A 1 207 ? 16.420 6.119 -14.822 1.00 82.44 207 LEU A C 1
ATOM 1549 O O . LEU A 1 207 ? 15.330 5.584 -14.619 1.00 82.44 207 LEU A O 1
ATOM 1553 N N . PRO A 1 208 ? 16.534 7.410 -15.190 1.00 82.06 208 PRO A N 1
ATOM 1554 C CA . PRO A 1 208 ? 15.377 8.255 -15.490 1.00 82.06 208 PRO A CA 1
ATOM 1555 C C . PRO A 1 208 ? 14.366 7.588 -16.434 1.00 82.06 208 PRO A C 1
ATOM 1557 O O . PRO A 1 208 ? 14.760 6.945 -17.413 1.00 82.06 208 PRO A O 1
ATOM 1560 N N . GLY A 1 209 ? 13.075 7.756 -16.148 1.00 82.81 209 GLY A N 1
ATOM 1561 C CA . GLY A 1 209 ? 11.952 7.120 -16.836 1.00 82.81 209 GLY A CA 1
ATOM 1562 C C . GLY A 1 209 ? 11.651 5.688 -16.379 1.00 82.81 209 GLY A C 1
ATOM 1563 O O . GLY A 1 209 ? 10.889 4.988 -17.051 1.00 82.81 209 GLY A O 1
ATOM 1564 N N . THR A 1 210 ? 12.266 5.225 -15.285 1.00 88.56 210 THR A N 1
ATOM 1565 C CA . THR A 1 210 ? 11.998 3.899 -14.709 1.00 88.56 210 THR A CA 1
ATOM 1566 C C . THR A 1 210 ? 10.969 4.011 -13.597 1.00 88.56 210 THR A C 1
ATOM 1568 O O . THR A 1 210 ? 11.202 4.712 -12.620 1.00 88.56 210 THR A O 1
ATOM 1571 N N . VAL A 1 211 ? 9.896 3.231 -13.719 1.00 92.62 211 VAL A N 1
ATOM 1572 C CA . VAL A 1 211 ? 8.943 2.988 -12.634 1.00 92.62 211 VAL A CA 1
ATOM 1573 C C . VAL A 1 211 ? 9.401 1.767 -11.847 1.00 92.62 211 VAL A C 1
ATOM 1575 O O . VAL A 1 211 ? 9.725 0.728 -12.431 1.00 92.62 211 VAL A O 1
ATOM 1578 N N . MET A 1 212 ? 9.426 1.867 -10.529 1.00 93.81 212 MET A N 1
ATOM 1579 C CA . MET A 1 212 ? 9.669 0.760 -9.617 1.00 93.81 212 MET A CA 1
ATOM 1580 C C . MET A 1 212 ? 8.355 0.266 -9.016 1.00 93.81 212 MET A C 1
ATOM 1582 O O . MET A 1 212 ? 7.353 0.972 -8.976 1.00 93.81 212 MET A O 1
ATOM 1586 N N . LEU A 1 213 ? 8.357 -0.990 -8.577 1.00 95.62 213 LEU A N 1
ATOM 1587 C CA . LEU A 1 213 ? 7.203 -1.635 -7.965 1.00 95.62 213 LEU A CA 1
ATOM 1588 C C . LEU A 1 213 ? 7.653 -2.475 -6.769 1.00 95.62 213 LEU A C 1
ATOM 1590 O O . LEU A 1 213 ? 8.332 -3.493 -6.929 1.00 95.62 213 LEU A O 1
ATOM 1594 N N . SER A 1 214 ? 7.235 -2.081 -5.572 1.00 96.94 214 SER A N 1
ATOM 1595 C CA . SER A 1 214 ? 7.435 -2.831 -4.331 1.00 96.94 214 SER A CA 1
ATOM 1596 C C . SER A 1 214 ? 6.109 -3.446 -3.900 1.00 96.94 214 SER A C 1
ATOM 1598 O O . SER A 1 214 ? 5.116 -2.741 -3.752 1.00 96.94 214 SER A O 1
ATOM 1600 N N . VAL A 1 215 ? 6.073 -4.766 -3.696 1.00 97.81 215 VAL A N 1
ATOM 1601 C CA . VAL A 1 215 ? 4.845 -5.485 -3.314 1.00 97.81 215 VAL A CA 1
ATOM 1602 C C . VAL A 1 215 ? 5.061 -6.228 -2.005 1.00 97.81 215 VAL A C 1
ATOM 1604 O O . VAL A 1 215 ? 6.039 -6.968 -1.846 1.00 97.81 215 VAL A O 1
ATOM 1607 N N . VAL A 1 216 ? 4.120 -6.077 -1.077 1.00 97.75 216 VAL A N 1
ATOM 1608 C CA . VAL A 1 216 ? 4.072 -6.843 0.171 1.00 97.75 216 VAL A CA 1
ATOM 1609 C C . VAL A 1 216 ? 2.737 -7.558 0.318 1.00 97.75 216 VAL A C 1
ATOM 1611 O O . VAL A 1 216 ? 1.697 -7.054 -0.092 1.00 97.75 216 VAL A O 1
ATOM 1614 N N . ALA A 1 217 ? 2.770 -8.723 0.953 1.00 96.75 217 ALA A N 1
ATOM 1615 C CA . ALA A 1 217 ? 1.581 -9.348 1.515 1.00 96.75 217 ALA A CA 1
ATOM 1616 C C . ALA A 1 217 ? 1.554 -9.075 3.021 1.00 96.75 217 ALA A C 1
ATOM 1618 O O . ALA A 1 217 ? 2.588 -9.189 3.687 1.00 96.75 217 ALA A O 1
ATOM 1619 N N . VAL A 1 218 ? 0.392 -8.727 3.563 1.00 95.81 218 VAL A N 1
ATOM 1620 C CA . VAL A 1 218 ? 0.175 -8.614 5.006 1.00 95.81 218 VAL A CA 1
ATOM 1621 C C . VAL A 1 218 ? -0.697 -9.781 5.434 1.00 95.81 218 VAL A C 1
ATOM 1623 O O . VAL A 1 218 ? -1.863 -9.850 5.064 1.00 95.81 218 VAL A O 1
ATOM 1626 N N . LEU A 1 219 ? -0.095 -10.713 6.174 1.00 92.94 219 LEU A N 1
ATOM 1627 C CA . LEU A 1 219 ? -0.712 -11.975 6.578 1.00 92.94 219 LEU A CA 1
ATOM 1628 C C . LEU A 1 219 ? -0.899 -12.002 8.090 1.00 92.94 219 LEU A C 1
ATOM 1630 O O . LEU A 1 219 ? 0.095 -12.067 8.825 1.00 92.94 219 LEU A O 1
ATOM 1634 N N . ASN A 1 220 ? -2.142 -11.912 8.562 1.00 87.94 220 ASN A N 1
ATOM 1635 C CA . ASN A 1 220 ? -2.456 -11.748 9.984 1.00 87.94 220 ASN A CA 1
ATOM 1636 C C . ASN A 1 220 ? -1.579 -10.651 10.642 1.00 87.94 220 ASN A C 1
ATOM 1638 O O . ASN A 1 220 ? -0.852 -10.878 11.614 1.00 87.94 220 ASN A O 1
ATOM 1642 N N . GLY A 1 221 ? -1.513 -9.481 9.998 1.00 88.88 221 GLY A N 1
ATOM 1643 C CA . GLY A 1 221 ? -0.680 -8.352 10.426 1.00 88.88 221 GLY A CA 1
ATOM 1644 C C . GLY A 1 221 ? 0.841 -8.531 10.261 1.00 88.88 221 GLY A C 1
ATOM 1645 O O . GLY A 1 221 ? 1.597 -7.644 10.663 1.00 88.88 221 GLY A O 1
ATOM 1646 N N . ASN A 1 222 ? 1.338 -9.631 9.688 1.00 92.62 222 ASN A N 1
ATOM 1647 C CA . ASN A 1 222 ? 2.763 -9.817 9.393 1.00 92.62 222 ASN A CA 1
ATOM 1648 C C . ASN A 1 222 ? 3.086 -9.378 7.967 1.00 92.62 222 ASN A C 1
ATOM 1650 O O . ASN A 1 222 ? 2.510 -9.889 7.014 1.00 92.62 222 ASN A O 1
ATOM 1654 N N . VAL A 1 223 ? 4.059 -8.481 7.814 1.00 95.88 223 VAL A N 1
ATOM 1655 C CA . VAL A 1 223 ? 4.481 -7.980 6.499 1.00 95.88 223 VAL A CA 1
ATOM 1656 C C . VAL A 1 223 ? 5.507 -8.925 5.875 1.00 95.88 223 VAL A C 1
ATOM 1658 O O . VAL A 1 223 ? 6.583 -9.148 6.436 1.00 95.88 223 VAL A O 1
ATOM 1661 N N . VAL A 1 224 ? 5.192 -9.442 4.691 1.00 94.94 224 VAL A N 1
ATOM 1662 C CA . VAL A 1 224 ? 6.045 -10.312 3.879 1.00 94.94 224 VAL A CA 1
ATOM 1663 C C . VAL A 1 224 ? 6.408 -9.589 2.588 1.00 94.94 224 VAL A C 1
ATOM 1665 O O . VAL A 1 224 ? 5.535 -9.159 1.844 1.00 94.94 224 VAL A O 1
ATOM 1668 N N . ASP A 1 225 ? 7.704 -9.486 2.300 1.00 96.44 225 ASP A N 1
ATOM 1669 C CA . ASP A 1 225 ? 8.200 -8.996 1.010 1.00 96.44 225 ASP A CA 1
ATOM 1670 C C . ASP A 1 225 ? 7.858 -10.007 -0.094 1.00 96.44 225 ASP A C 1
ATOM 1672 O O . ASP A 1 225 ? 8.439 -11.099 -0.167 1.00 96.44 225 ASP A O 1
ATOM 1676 N N . ALA A 1 226 ? 6.879 -9.650 -0.924 1.00 94.81 226 ALA A N 1
ATOM 1677 C CA . ALA A 1 226 ? 6.285 -10.546 -1.899 1.00 94.81 226 ALA A CA 1
ATOM 1678 C C . ALA A 1 226 ? 7.196 -10.730 -3.121 1.00 94.81 226 ALA A C 1
ATOM 1680 O O . ALA A 1 226 ? 7.346 -11.847 -3.621 1.00 94.81 226 ALA A O 1
ATOM 1681 N N . VAL A 1 227 ? 7.896 -9.673 -3.546 1.00 94.69 227 VAL A N 1
ATOM 1682 C CA . VAL A 1 227 ? 8.882 -9.740 -4.635 1.00 94.69 227 VAL A CA 1
ATOM 1683 C C . VAL A 1 227 ? 10.036 -10.668 -4.247 1.00 94.69 227 VAL A C 1
ATOM 1685 O O . VAL A 1 227 ? 10.417 -11.556 -5.017 1.00 94.69 227 VAL A O 1
ATOM 1688 N N . LYS A 1 228 ? 10.553 -10.544 -3.018 1.00 94.62 228 LYS A N 1
ATOM 1689 C CA . LYS A 1 228 ? 11.568 -11.457 -2.474 1.00 94.62 228 LYS A CA 1
ATOM 1690 C C . LYS A 1 228 ? 11.065 -12.898 -2.400 1.00 94.62 228 LYS A C 1
ATOM 1692 O O . LYS A 1 228 ? 11.822 -13.825 -2.701 1.00 94.62 228 LYS A O 1
ATOM 1697 N N . ALA A 1 229 ? 9.819 -13.103 -1.972 1.00 91.00 229 ALA A N 1
ATOM 1698 C CA . ALA A 1 229 ? 9.211 -14.428 -1.890 1.00 91.00 229 ALA A CA 1
ATOM 1699 C C . ALA A 1 229 ? 9.118 -15.085 -3.280 1.00 91.00 229 ALA A C 1
ATOM 1701 O O . ALA A 1 229 ? 9.592 -16.211 -3.452 1.00 91.00 229 ALA A O 1
ATOM 1702 N N . LEU A 1 230 ? 8.634 -14.358 -4.291 1.00 90.62 230 LEU A N 1
ATOM 1703 C CA . LEU A 1 230 ? 8.572 -14.831 -5.676 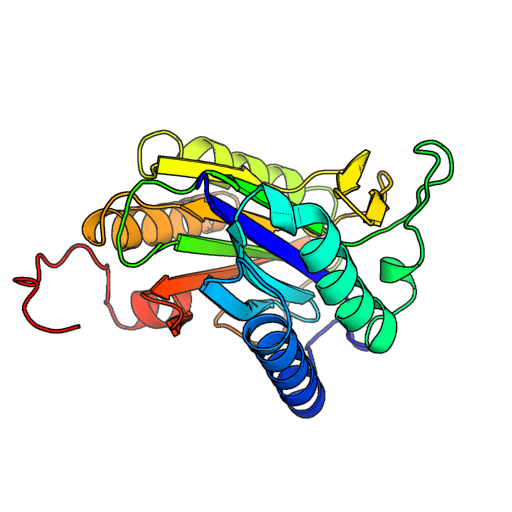1.00 90.62 230 LEU A CA 1
ATOM 1704 C C . LEU A 1 230 ? 9.959 -15.156 -6.248 1.00 90.62 230 LEU A C 1
ATOM 1706 O O . LEU A 1 230 ? 10.131 -16.211 -6.857 1.00 90.62 230 LEU A O 1
ATOM 1710 N N . LYS A 1 231 ? 10.979 -14.316 -6.001 1.00 90.00 231 LYS A N 1
ATOM 1711 C CA . LYS A 1 231 ? 12.377 -14.592 -6.407 1.00 90.00 231 LYS A CA 1
ATOM 1712 C C . LYS A 1 231 ? 12.913 -15.906 -5.818 1.00 90.00 231 LYS A C 1
ATOM 1714 O O . LYS A 1 231 ? 13.801 -16.524 -6.401 1.00 90.00 231 LYS A O 1
ATOM 1719 N N . ARG A 1 232 ? 12.382 -16.342 -4.671 1.00 89.31 232 ARG A N 1
ATOM 1720 C CA . ARG A 1 232 ? 12.718 -17.617 -4.011 1.00 89.31 232 ARG A CA 1
ATOM 1721 C C . ARG A 1 232 ? 11.858 -18.796 -4.476 1.00 89.31 232 ARG A C 1
ATOM 1723 O O . ARG A 1 232 ? 12.056 -19.901 -3.982 1.00 89.31 232 ARG A O 1
ATOM 1730 N N . GLY A 1 233 ? 10.932 -18.576 -5.408 1.00 83.38 233 GLY A N 1
ATOM 1731 C CA . GLY A 1 233 ? 10.004 -19.591 -5.908 1.00 83.38 233 GLY A CA 1
ATOM 1732 C C . GLY A 1 233 ? 8.737 -19.759 -5.066 1.00 83.38 233 GLY A C 1
ATOM 1733 O O . GLY A 1 233 ? 7.943 -20.648 -5.360 1.00 83.38 233 GLY A O 1
ATOM 1734 N N . CYS A 1 234 ? 8.508 -18.920 -4.049 1.00 81.75 234 CYS A N 1
ATOM 1735 C CA . CYS A 1 234 ? 7.283 -18.965 -3.255 1.00 81.75 234 CYS A CA 1
ATOM 1736 C C . CYS A 1 234 ? 6.151 -18.288 -4.033 1.00 81.75 234 CYS A C 1
ATOM 1738 O O . CYS A 1 234 ? 6.067 -17.064 -4.063 1.00 81.75 234 CYS A O 1
ATOM 1740 N N . THR A 1 235 ? 5.281 -19.073 -4.664 1.00 72.44 235 THR A N 1
ATOM 1741 C CA . THR A 1 235 ? 4.186 -18.543 -5.500 1.00 72.44 235 THR A CA 1
ATOM 1742 C C . THR A 1 235 ? 2.872 -18.350 -4.745 1.00 72.44 235 THR A C 1
ATOM 1744 O O . THR A 1 235 ? 1.928 -17.811 -5.307 1.00 72.44 235 THR A O 1
ATOM 1747 N N . GLY A 1 236 ? 2.766 -18.842 -3.505 1.00 65.00 236 GLY A N 1
ATOM 1748 C CA . GLY A 1 236 ? 1.513 -18.820 -2.738 1.00 65.00 236 GLY A CA 1
ATOM 1749 C C . GLY A 1 236 ? 0.382 -19.668 -3.342 1.00 65.00 236 GLY A C 1
ATOM 1750 O O . GLY A 1 236 ? -0.721 -19.662 -2.817 1.00 65.00 236 GLY A O 1
ATOM 1751 N N . THR A 1 237 ? 0.650 -20.414 -4.423 1.00 57.53 237 THR A N 1
ATOM 1752 C CA . THR A 1 237 ? -0.302 -21.346 -5.064 1.00 57.53 237 THR A CA 1
ATOM 1753 C C . THR A 1 237 ? -0.203 -22.768 -4.510 1.00 57.53 237 THR A C 1
ATOM 1755 O O . THR A 1 237 ? -1.019 -23.638 -4.823 1.00 57.53 237 THR A O 1
ATOM 1758 N N . GLU A 1 238 ? 0.804 -23.023 -3.674 1.00 59.03 238 GLU A N 1
ATOM 1759 C CA . GLU A 1 238 ? 0.932 -24.279 -2.956 1.00 59.03 238 GLU A CA 1
ATOM 1760 C C . GLU A 1 238 ? -0.216 -24.359 -1.948 1.00 59.03 238 GLU A C 1
ATOM 1762 O O . GLU A 1 238 ? -0.255 -23.599 -0.981 1.00 59.03 238 GLU A O 1
ATOM 1767 N N . ARG A 1 239 ? -1.174 -25.268 -2.178 1.00 45.34 239 ARG A N 1
ATOM 1768 C CA . ARG A 1 239 ? -2.196 -25.621 -1.186 1.00 45.34 239 ARG A CA 1
ATOM 1769 C C . ARG A 1 239 ? -1.498 -26.190 0.046 1.00 45.34 239 ARG A C 1
ATOM 1771 O O . ARG A 1 239 ? -1.345 -27.404 0.174 1.00 45.34 239 ARG A O 1
ATOM 1778 N N . PHE A 1 240 ? -1.074 -25.330 0.961 1.00 43.44 240 PHE A N 1
ATOM 1779 C CA . PHE A 1 240 ? -0.724 -25.769 2.296 1.00 43.44 240 PHE A CA 1
ATOM 1780 C C . PHE A 1 240 ? -2.019 -26.243 2.962 1.00 43.44 240 PHE A C 1
ATOM 1782 O O . PHE A 1 240 ? -3.004 -25.503 2.965 1.00 43.44 240 PHE A O 1
ATOM 1789 N N . PRO A 1 241 ? -2.080 -27.466 3.520 1.00 40.59 241 PRO A N 1
ATOM 1790 C CA . PRO A 1 241 ? -3.120 -27.782 4.483 1.00 40.59 241 PRO A CA 1
ATOM 1791 C C . PRO A 1 241 ? -2.924 -26.820 5.659 1.00 40.59 241 PRO A C 1
ATOM 1793 O O . PRO A 1 241 ? -2.028 -27.011 6.480 1.00 40.59 241 PRO A O 1
ATOM 1796 N N . LEU A 1 242 ? -3.716 -25.745 5.671 1.00 45.34 242 LEU A N 1
ATOM 1797 C CA . LEU A 1 242 ? -3.739 -24.701 6.689 1.00 45.34 242 LEU A CA 1
ATOM 1798 C C . LEU A 1 242 ? -3.999 -25.348 8.051 1.00 45.34 242 LEU A C 1
ATOM 1800 O O . LEU A 1 242 ? -5.130 -25.645 8.426 1.00 45.34 242 LEU A O 1
ATOM 1804 N N . ARG A 1 243 ? -2.918 -25.657 8.763 1.00 36.16 243 ARG A N 1
ATOM 1805 C CA . ARG A 1 243 ? -2.940 -26.103 10.160 1.00 36.16 243 ARG A CA 1
ATOM 1806 C C . ARG A 1 243 ? -2.001 -25.308 11.057 1.00 36.16 243 ARG A C 1
ATOM 1808 O O . ARG A 1 243 ? -1.913 -25.634 12.233 1.00 36.16 243 ARG A O 1
ATOM 1815 N N . TYR A 1 244 ? -1.315 -24.301 10.525 1.00 40.78 244 TYR A N 1
ATOM 1816 C CA . TYR A 1 244 ? -0.361 -23.512 11.295 1.00 40.78 244 TYR A CA 1
ATOM 1817 C C . TYR A 1 244 ? -0.325 -22.064 10.808 1.00 40.78 244 TYR A C 1
ATOM 1819 O O . TYR A 1 244 ? 0.528 -21.706 9.999 1.00 40.78 244 TYR A O 1
ATOM 1827 N N . LEU A 1 245 ? -1.258 -21.269 11.326 1.00 41.00 245 LEU A N 1
ATOM 1828 C CA . LEU A 1 245 ? -1.013 -19.937 11.877 1.00 41.00 245 LEU A CA 1
ATOM 1829 C C . LEU A 1 245 ? -1.743 -19.885 13.223 1.00 41.00 245 LEU A C 1
ATOM 1831 O O . LEU A 1 245 ? -2.858 -20.448 13.279 1.00 41.00 245 LEU A O 1
#

pLDDT: mean 90.08, std 11.31, range [36.16, 98.62]